Protein AF-A0A2K0UFR7-F1 (afdb_monomer)

Mean predicted aligned error: 6.93 Å

Radius of gyration: 17.46 Å; Cα contacts (8 Å, |Δi|>4): 297; chains: 1; bounding box: 44×34×47 Å

Foldseek 3Di:
DADDPVVVVVCVVVVNDQQDADPQQDTNLLVLLLHDPVSNVVSVVDPPDDQAGATNQRDTNLLSNLLSLDPRSNVVCCVVCVVQLADATNQQQHSLNSNLDDRQPVHDDDDLVSSLSNLQVSVVSPRDQPTWGAFPPRDIDGSQQSCQQAVRPCNVSSQDDPVRLVPDPDPPSVVSNDYDPHHDDPDNPDDPPVGGHDD

Nearest PDB structures (foldseek):
  3b95-assembly2_B  TM=8.328E-01  e=2.964E-07  Homo sapiens
  6by9-assembly1_A  TM=8.112E-01  e=9.072E-06  Homo sapiens
  9go9-assembly1_D  TM=8.024E-01  e=3.604E-05  Latrodectus tredecimguttatus
  1mx2-assembly1_A  TM=7.846E-01  e=1.453E-03  Homo sapiens
  1mx6-assembly2_B  TM=7.334E-01  e=2.978E-03  Homo sapiens

Sequence (199 aa):
MKCKLEVVTRLSEMGAVANESDHLGREPIHFALLQSVEMAELLLREEGVTLDGRDKFGRHALHFAVQSRRLDVVKFVLHERPRFLNEPDIHGWTPLLWALRSPSPICVQMTEDQLKDILELLINQGASKFVKGTGTKNEFWTPVKLASYSGLDVLEIVRPSPEELNRCDDEFKDLWYEECERHGTHRLTAYCDICLAVE

InterPro domains:
  IPR002110 Ankyrin repeat [PF12796] (5-80)
  IPR002110 Ankyrin repeat [SM00248] (24-52)
  IPR002110 Ankyrin repeat [SM00248] (57-87)
  IPR002110 Ankyrin repeat [SM00248] (91-131)
  IPR036770 Ankyrin repeat-containing domain superfamily [G3DSA:1.25.40.20] (1-158)
  IPR036770 Ankyrin repeat-containing domain superfamily [SSF48403] (4-151)

Secondary structure (DSSP, 8-state):
-PPPHHHHHHHHHTT--SS---TTS--HHHHHTTT-HHHHHHHTTSTT--S--B-TT--BHHHHHHHTT-HHHHHHHHHH-GGGGG---TTS--HHHHTTSPPPTTSPPP-HHHHHHHHHHHHHTT--SS--EE-GGG-EE-HHHHHHHTT-TTHHHHSPPHHHHHH---S-GGGGT---S------TT--TTTTTS--

Organism: Trichoderma harzianum (NCBI:txid5544)

pLDDT: mean 84.88, std 16.74, range [35.09, 98.69]

Structure (mmCIF, N/CA/C/O backbone):
data_AF-A0A2K0UFR7-F1
#
_entry.id   AF-A0A2K0UFR7-F1
#
loop_
_atom_site.group_PDB
_atom_site.id
_atom_site.type_symbol
_atom_site.label_atom_id
_atom_site.label_alt_id
_atom_site.label_comp_id
_atom_site.label_asym_id
_atom_site.label_entity_id
_atom_site.label_seq_id
_atom_site.pdbx_PDB_ins_code
_atom_site.Cartn_x
_atom_site.Cartn_y
_atom_site.Cartn_z
_atom_site.occupancy
_atom_site.B_iso_or_equiv
_atom_site.auth_seq_id
_atom_site.auth_comp_id
_atom_site.auth_asym_id
_atom_site.auth_atom_id
_atom_site.pdbx_PDB_model_num
ATOM 1 N N . MET A 1 1 ? -11.927 14.543 3.006 1.00 50.12 1 MET A N 1
ATOM 2 C CA . MET A 1 1 ? -12.768 14.552 4.230 1.00 50.12 1 ME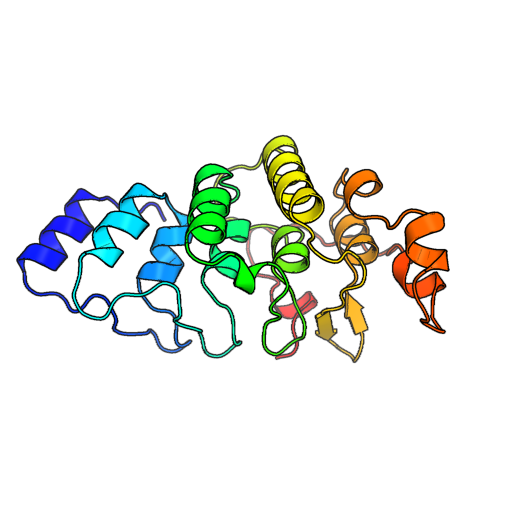T A CA 1
ATOM 3 C C . MET A 1 1 ? -11.858 14.156 5.388 1.00 50.12 1 MET A C 1
ATOM 5 O O . MET A 1 1 ? -11.174 13.156 5.238 1.00 50.12 1 MET A O 1
ATOM 9 N N . LYS A 1 2 ? -11.742 14.955 6.460 1.00 65.94 2 LYS A N 1
ATOM 10 C CA . LYS A 1 2 ? -10.929 14.594 7.639 1.00 65.94 2 LYS A CA 1
ATOM 11 C C . LYS A 1 2 ? -11.849 13.990 8.697 1.00 65.94 2 LYS A C 1
ATOM 13 O O . LYS A 1 2 ? -12.779 14.673 9.123 1.00 65.94 2 LYS A O 1
ATOM 18 N N . CYS A 1 3 ? -11.622 12.737 9.080 1.00 73.75 3 CYS A N 1
ATOM 19 C CA . CYS A 1 3 ? -12.375 12.109 10.167 1.00 73.75 3 CYS A CA 1
ATOM 20 C C . CYS A 1 3 ? -11.788 12.539 11.520 1.00 73.75 3 CYS A C 1
ATOM 22 O O . CYS A 1 3 ? -10.569 12.619 11.667 1.00 73.75 3 CYS A O 1
ATOM 24 N N . LYS A 1 4 ? -12.642 12.862 12.498 1.00 87.56 4 LYS A N 1
ATOM 25 C CA . LYS A 1 4 ? -12.214 13.278 13.841 1.00 87.56 4 LYS A CA 1
ATOM 26 C C . LYS A 1 4 ? -12.238 12.079 14.781 1.00 87.56 4 LYS A C 1
ATOM 28 O O . LYS A 1 4 ? -13.279 11.437 14.892 1.00 87.56 4 LYS A O 1
ATOM 33 N N . LEU A 1 5 ? -11.136 11.847 15.499 1.00 90.88 5 LEU A N 1
ATOM 34 C CA . LEU A 1 5 ? -11.028 10.780 16.504 1.00 90.88 5 LEU A CA 1
ATOM 35 C C . LEU A 1 5 ? -12.191 10.821 17.505 1.00 90.88 5 LEU A C 1
ATOM 37 O O . LEU A 1 5 ? -12.827 9.803 17.727 1.00 90.88 5 LEU A O 1
ATOM 41 N N . GLU A 1 6 ? -12.546 12.011 18.000 1.00 92.38 6 GLU A N 1
ATOM 42 C CA . GLU A 1 6 ? -13.654 12.210 18.950 1.00 92.38 6 GLU A CA 1
ATOM 43 C C . GLU A 1 6 ? -14.993 11.640 18.458 1.00 92.38 6 GLU A C 1
ATOM 45 O O . GLU A 1 6 ? -15.758 11.080 19.239 1.00 92.38 6 GLU A O 1
ATOM 50 N N . VAL A 1 7 ? -15.281 11.764 17.157 1.00 92.31 7 VAL A N 1
ATOM 51 C CA . VAL A 1 7 ? -16.527 11.245 16.575 1.00 92.31 7 VAL A CA 1
ATOM 52 C C . VAL A 1 7 ? -16.497 9.721 16.545 1.00 92.31 7 VAL A C 1
ATOM 54 O O . VAL A 1 7 ? -17.486 9.090 16.902 1.00 92.31 7 VAL A O 1
ATOM 57 N N . VAL A 1 8 ? -15.366 9.129 16.159 1.00 92.50 8 VAL A N 1
ATOM 58 C CA . VAL A 1 8 ? -15.210 7.668 16.104 1.00 92.50 8 VAL A CA 1
ATOM 59 C C . VAL A 1 8 ? -15.274 7.063 17.503 1.00 92.50 8 VAL A C 1
ATOM 61 O O . VAL A 1 8 ? -16.019 6.110 17.710 1.00 92.50 8 VAL A O 1
ATOM 64 N N . THR A 1 9 ? -14.593 7.666 18.481 1.00 93.00 9 THR A N 1
ATOM 6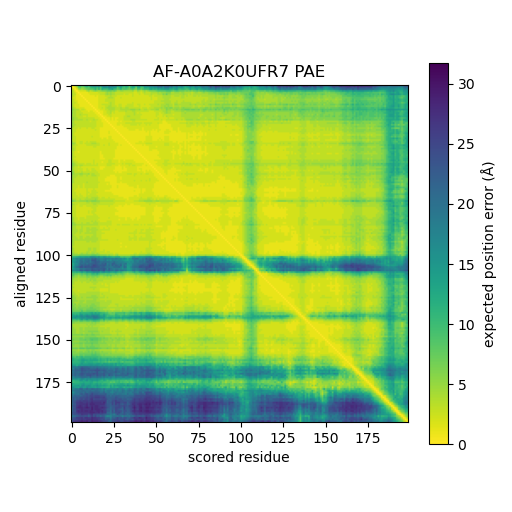5 C CA . THR A 1 9 ? -14.680 7.262 19.891 1.00 93.00 9 THR A CA 1
ATOM 66 C C . THR A 1 9 ? -16.120 7.313 20.386 1.00 93.00 9 THR A C 1
ATOM 68 O O . THR A 1 9 ? -16.602 6.345 20.965 1.00 93.00 9 THR A O 1
ATOM 71 N N . ARG A 1 10 ? -16.850 8.397 20.094 1.00 95.12 10 ARG A N 1
ATOM 72 C CA . ARG A 1 10 ? -18.245 8.518 20.523 1.00 95.12 10 ARG A CA 1
ATOM 73 C C . ARG A 1 10 ? -19.154 7.458 19.901 1.00 95.12 10 ARG A C 1
ATOM 75 O O . ARG A 1 10 ? -20.070 6.986 20.564 1.00 95.12 10 ARG A O 1
ATOM 82 N N . LEU A 1 11 ? -18.930 7.099 18.639 1.00 93.12 11 LEU A N 1
ATOM 83 C CA . LEU A 1 11 ? -19.698 6.0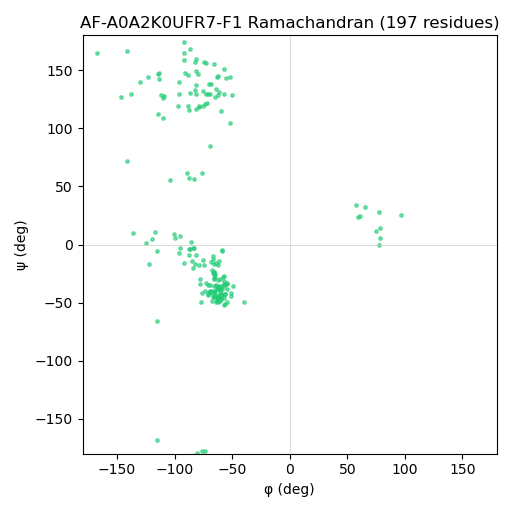48 17.970 1.00 93.12 11 LEU A CA 1
ATOM 84 C C . LEU A 1 11 ? -19.406 4.664 18.568 1.00 93.12 11 LEU A C 1
ATOM 86 O O . LEU A 1 11 ? -20.348 3.911 18.802 1.00 93.12 11 LEU A O 1
ATOM 90 N N . SER A 1 12 ? -18.140 4.366 18.873 1.00 90.50 12 SER A N 1
ATOM 91 C CA . SER A 1 12 ? -17.742 3.136 19.577 1.00 90.50 12 SER A CA 1
ATOM 92 C C . SER A 1 12 ? -18.408 3.037 20.960 1.00 90.50 12 SER A C 1
ATOM 94 O O . SER A 1 12 ? -19.074 2.046 21.252 1.00 90.50 12 SER A O 1
ATOM 96 N N . GLU A 1 13 ? -18.396 4.113 21.759 1.00 93.31 13 GLU A N 1
ATOM 97 C CA . GLU A 1 13 ? -19.101 4.170 23.056 1.00 93.31 13 GLU A CA 1
ATOM 98 C C . GLU A 1 13 ? -20.614 3.914 22.945 1.00 93.31 13 GLU A C 1
ATOM 100 O O . GLU A 1 13 ? -21.248 3.459 23.897 1.00 93.31 13 GLU A O 1
ATOM 105 N N . MET A 1 14 ? -21.211 4.235 21.794 1.00 95.38 14 MET A N 1
ATOM 106 C CA . MET A 1 14 ? -22.630 4.012 21.509 1.00 95.38 14 MET A CA 1
ATOM 107 C C . MET A 1 14 ? -22.927 2.605 20.964 1.00 95.38 14 MET A C 1
ATOM 109 O O . MET A 1 14 ? -24.083 2.316 20.654 1.00 95.38 14 MET A O 1
ATOM 113 N N . GLY A 1 15 ? -21.920 1.733 20.855 1.00 91.19 15 GLY A N 1
ATOM 114 C CA . GLY A 1 15 ? -22.062 0.369 20.349 1.00 91.19 15 GLY A CA 1
ATOM 115 C C . GLY A 1 15 ? -22.172 0.286 18.826 1.00 91.19 15 GLY A C 1
ATOM 116 O O . GLY A 1 15 ? -22.821 -0.623 18.309 1.00 91.19 15 GLY A O 1
ATOM 117 N N . ALA A 1 16 ? -21.598 1.246 18.093 1.00 92.56 16 ALA A N 1
ATOM 118 C CA . ALA A 1 16 ? -21.524 1.153 16.639 1.00 92.56 16 ALA A CA 1
ATOM 119 C C . ALA A 1 16 ? -20.648 -0.037 16.216 1.00 92.56 16 ALA A C 1
ATOM 121 O O . ALA A 1 16 ? -19.540 -0.212 16.714 1.00 92.56 16 ALA A O 1
ATOM 122 N N . VAL A 1 17 ? -21.128 -0.825 15.254 1.00 94.00 17 VAL A N 1
ATOM 123 C CA . VAL A 1 17 ? -20.377 -1.963 14.712 1.00 94.00 17 VAL A CA 1
ATOM 124 C C . VAL A 1 17 ? -19.248 -1.451 13.813 1.00 94.00 17 VAL A C 1
ATOM 126 O O . VAL A 1 17 ? -19.496 -0.751 12.830 1.00 94.00 17 VAL A O 1
ATOM 129 N N . ALA A 1 18 ? -18.003 -1.787 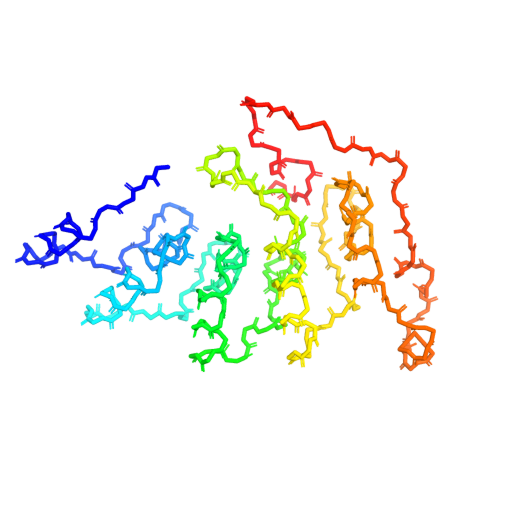14.155 1.00 94.25 18 ALA A N 1
ATOM 130 C CA . ALA A 1 18 ? -16.804 -1.230 13.522 1.00 94.25 18 ALA A CA 1
ATOM 131 C C . ALA A 1 18 ? -16.222 -2.078 12.373 1.00 94.25 18 ALA A C 1
ATOM 133 O O . ALA A 1 18 ? -15.258 -1.652 11.736 1.00 94.25 18 ALA A O 1
ATOM 134 N N . ASN A 1 19 ? -16.798 -3.248 12.085 1.00 94.31 19 ASN A N 1
ATOM 135 C CA . ASN A 1 19 ? -16.358 -4.168 11.029 1.00 94.31 19 ASN A CA 1
ATOM 136 C C . ASN A 1 19 ? -17.404 -4.379 9.914 1.00 94.31 19 ASN A C 1
ATOM 138 O O . ASN A 1 19 ? -17.242 -5.256 9.070 1.00 94.31 19 ASN A O 1
ATOM 142 N N . GLU A 1 20 ? -18.468 -3.574 9.880 1.00 94.56 20 GLU A N 1
ATOM 143 C CA . GLU A 1 20 ? -19.439 -3.602 8.783 1.00 94.56 20 GLU A CA 1
ATOM 144 C C . GLU A 1 20 ? -18.843 -2.985 7.518 1.00 94.56 20 GLU A C 1
ATOM 146 O O . GLU A 1 20 ? -18.312 -1.872 7.530 1.00 94.56 20 GLU A O 1
ATOM 151 N N . SER A 1 21 ? -18.945 -3.704 6.405 1.00 94.44 21 SER A N 1
ATOM 152 C CA . SER A 1 21 ? -18.386 -3.265 5.129 1.00 94.44 21 SER A CA 1
ATOM 153 C C . SER A 1 21 ? -19.395 -2.464 4.305 1.00 94.44 21 SER A C 1
ATOM 155 O O . SER A 1 21 ? -20.601 -2.712 4.337 1.00 94.44 21 SER A O 1
ATOM 157 N N . ASP A 1 22 ? -18.911 -1.492 3.533 1.00 92.88 22 ASP A N 1
ATOM 158 C CA . ASP A 1 22 ? -19.761 -0.785 2.578 1.00 92.88 22 ASP A CA 1
ATOM 159 C C . ASP A 1 22 ? -20.101 -1.639 1.335 1.00 92.88 22 ASP A C 1
ATOM 161 O O . ASP A 1 22 ? -19.686 -2.786 1.183 1.00 92.88 22 ASP A O 1
ATOM 165 N N . HIS A 1 23 ? -20.842 -1.070 0.379 1.00 94.31 23 HIS A N 1
ATOM 166 C CA . HIS A 1 23 ? -21.225 -1.770 -0.855 1.00 94.31 23 HIS A CA 1
ATOM 167 C C . HIS A 1 23 ? -20.042 -2.218 -1.736 1.00 94.31 23 HIS A C 1
ATOM 169 O O . HIS A 1 23 ? -20.250 -3.031 -2.641 1.00 94.31 23 HIS A O 1
ATOM 175 N N . LEU A 1 24 ? -18.823 -1.721 -1.500 1.00 92.12 24 LEU A N 1
ATOM 176 C CA . LEU A 1 24 ? -17.595 -2.165 -2.162 1.00 92.12 24 LEU A CA 1
ATOM 177 C C . LEU A 1 24 ? -16.783 -3.141 -1.300 1.00 92.12 24 LEU A C 1
ATOM 179 O O . LEU A 1 24 ? -15.699 -3.529 -1.717 1.00 92.12 24 LEU A O 1
ATOM 183 N N . GLY A 1 25 ? -17.291 -3.573 -0.144 1.00 94.56 25 GLY A N 1
ATOM 184 C CA . GLY A 1 25 ? -16.582 -4.462 0.778 1.00 94.56 25 GLY A CA 1
ATOM 185 C C . GLY A 1 25 ? -15.528 -3.745 1.624 1.00 94.56 25 GLY A C 1
ATOM 186 O O . GLY A 1 25 ? -14.675 -4.393 2.219 1.00 94.56 25 GLY A O 1
ATOM 187 N N . ARG A 1 26 ? -15.544 -2.408 1.680 1.00 95.19 26 ARG A N 1
ATOM 188 C CA . ARG A 1 26 ? -14.570 -1.649 2.469 1.00 95.19 26 ARG A CA 1
ATOM 189 C C . ARG A 1 26 ? -15.070 -1.500 3.897 1.00 95.19 26 ARG A C 1
ATOM 191 O O . ARG A 1 26 ? -16.073 -0.837 4.143 1.00 95.19 26 ARG A O 1
ATOM 198 N N . GLU A 1 27 ? -14.338 -2.091 4.827 1.00 95.56 27 GLU A N 1
ATOM 199 C CA . GLU A 1 27 ? -14.502 -1.887 6.270 1.00 95.56 27 GLU A CA 1
ATOM 200 C C . GLU A 1 27 ? -13.948 -0.523 6.747 1.00 95.56 27 GLU A C 1
ATOM 202 O O . GLU A 1 27 ? -13.041 0.025 6.107 1.00 95.56 27 GLU A O 1
ATOM 207 N N . PRO A 1 28 ? -14.413 0.008 7.898 1.00 95.44 28 PRO A N 1
ATOM 208 C CA . PRO A 1 28 ? -13.935 1.255 8.502 1.00 95.44 28 PRO A CA 1
ATOM 209 C C . PRO A 1 28 ? -12.411 1.363 8.633 1.00 95.44 28 PRO A C 1
ATOM 211 O O . PRO A 1 28 ? -11.852 2.442 8.414 1.00 95.44 28 PRO A O 1
ATOM 214 N N . ILE A 1 29 ? -11.723 0.249 8.909 1.00 96.81 29 ILE A N 1
ATOM 215 C CA . ILE A 1 29 ? -10.260 0.203 9.024 1.00 96.81 29 ILE A CA 1
ATOM 216 C C . ILE A 1 29 ? -9.548 0.639 7.733 1.00 96.81 29 ILE A C 1
ATOM 218 O O . ILE A 1 29 ? -8.550 1.355 7.799 1.00 96.81 29 ILE A O 1
ATOM 222 N N 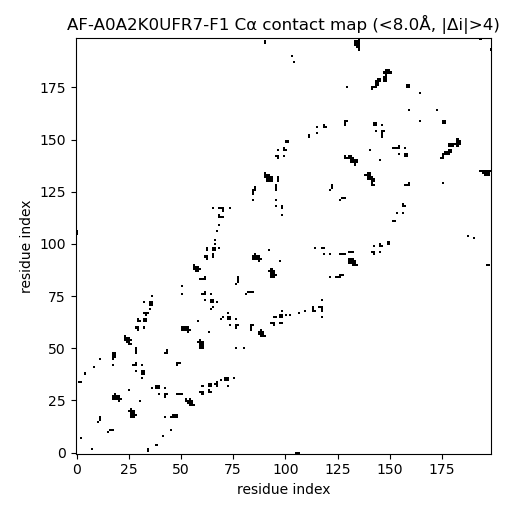. HIS A 1 30 ? -10.094 0.323 6.551 1.00 95.25 30 HIS A N 1
ATOM 223 C CA . HIS A 1 30 ? -9.525 0.760 5.271 1.00 95.25 30 HIS A CA 1
ATOM 224 C C . HIS A 1 30 ? -9.520 2.287 5.144 1.00 95.25 30 HIS A C 1
ATOM 226 O O . HIS A 1 30 ? -8.572 2.872 4.622 1.00 95.25 30 HIS A O 1
ATOM 232 N N . PHE A 1 31 ? -10.561 2.950 5.653 1.00 92.56 31 PHE A N 1
ATOM 233 C CA . PHE A 1 31 ? -10.650 4.408 5.651 1.00 92.56 31 PHE A CA 1
ATOM 234 C C . PHE A 1 31 ? -9.792 5.042 6.748 1.00 92.56 31 PHE A C 1
ATOM 236 O O . PHE A 1 31 ? -9.217 6.107 6.525 1.00 92.56 31 PHE A O 1
ATOM 243 N N . ALA A 1 32 ? -9.659 4.397 7.909 1.00 93.88 32 ALA A N 1
ATOM 244 C CA . ALA A 1 32 ? -8.760 4.850 8.969 1.00 93.88 32 ALA A CA 1
ATOM 245 C C . ALA A 1 32 ? -7.296 4.887 8.505 1.00 93.88 32 ALA A C 1
ATOM 247 O O . ALA A 1 32 ? -6.592 5.864 8.767 1.00 93.88 32 ALA A O 1
ATOM 248 N N . LEU A 1 33 ? -6.878 3.893 7.715 1.00 94.69 33 LEU A N 1
ATOM 249 C CA . LEU A 1 33 ? -5.551 3.832 7.092 1.00 94.69 33 LEU A CA 1
ATOM 250 C C . LEU A 1 33 ? -5.309 4.919 6.032 1.00 94.69 33 LEU A C 1
ATOM 252 O O . LEU A 1 33 ? -4.170 5.145 5.641 1.00 94.69 33 LEU A O 1
ATOM 256 N N . LEU A 1 34 ? -6.341 5.638 5.586 1.00 90.38 34 LEU A N 1
ATOM 257 C CA . LEU A 1 34 ? -6.181 6.844 4.765 1.00 90.38 34 LEU A CA 1
ATOM 258 C C . LEU A 1 34 ? -5.981 8.115 5.608 1.00 90.38 34 LEU A C 1
ATOM 260 O O . LEU A 1 34 ? -5.820 9.197 5.044 1.00 90.38 34 LEU A O 1
ATOM 264 N N . GLN A 1 35 ? -6.057 8.023 6.939 1.00 88.62 35 GLN A N 1
ATOM 265 C CA . GLN A 1 35 ? -6.025 9.171 7.848 1.00 88.62 35 GLN A CA 1
ATOM 266 C C . GLN A 1 35 ? -4.785 9.170 8.744 1.00 88.62 35 GLN A C 1
ATOM 268 O O . GLN A 1 35 ? -3.970 10.092 8.639 1.00 88.62 35 GLN A O 1
ATOM 273 N N . SER A 1 36 ? -4.661 8.188 9.643 1.00 93.50 36 SER A N 1
ATOM 274 C CA . SER A 1 36 ? -3.571 8.123 10.620 1.00 93.50 36 SER A CA 1
ATOM 275 C C . SER A 1 36 ? -3.481 6.761 11.318 1.00 93.50 36 SER A C 1
ATOM 277 O O . SER A 1 36 ? -4.426 5.969 11.282 1.00 93.50 36 SER A O 1
ATOM 279 N N . VAL A 1 37 ? -2.346 6.509 11.975 1.00 97.12 37 VAL A N 1
ATOM 280 C CA . VAL A 1 37 ? -2.129 5.297 12.779 1.00 97.12 37 VAL A CA 1
ATOM 281 C C . VAL A 1 37 ? -3.066 5.274 13.983 1.00 97.12 37 VAL A C 1
ATOM 283 O O . VAL A 1 37 ? -3.689 4.254 14.245 1.00 97.12 37 VAL A O 1
ATOM 286 N N . GLU A 1 38 ? -3.268 6.410 14.651 1.00 96.62 38 GLU A N 1
ATOM 287 C CA . GLU A 1 38 ? -4.102 6.498 15.855 1.00 96.62 38 GLU A CA 1
ATOM 288 C C . GLU A 1 38 ? -5.563 6.125 15.570 1.00 96.62 38 GLU A C 1
ATOM 290 O O . GLU A 1 38 ? -6.224 5.502 16.398 1.00 96.62 38 GLU A O 1
ATOM 295 N N . MET A 1 39 ? -6.076 6.480 14.386 1.00 95.50 39 MET A N 1
ATOM 296 C CA . MET A 1 39 ? -7.422 6.084 13.965 1.00 95.50 39 MET A CA 1
ATOM 297 C C . MET A 1 39 ? -7.509 4.577 13.708 1.00 95.50 39 MET A C 1
ATOM 299 O O . MET A 1 39 ? -8.505 3.948 14.060 1.00 95.50 39 MET A O 1
ATOM 303 N N . ALA A 1 40 ? -6.475 3.995 13.094 1.00 96.75 40 ALA A N 1
ATOM 304 C CA . ALA A 1 40 ? -6.422 2.561 12.842 1.00 96.75 40 ALA A CA 1
ATOM 305 C C . ALA A 1 40 ? -6.325 1.774 14.158 1.00 96.75 40 ALA A C 1
ATOM 307 O O . ALA A 1 40 ? -7.085 0.834 14.366 1.00 96.75 40 ALA A O 1
ATOM 308 N N . GLU A 1 41 ? -5.461 2.203 15.078 1.00 97.25 41 GLU A N 1
ATOM 309 C CA . GLU A 1 41 ? -5.321 1.611 16.411 1.00 97.25 41 GLU A CA 1
ATOM 310 C C . GLU A 1 41 ? -6.594 1.727 17.249 1.00 97.25 41 GLU A C 1
ATOM 312 O O . GLU A 1 41 ? -6.904 0.805 17.999 1.00 97.25 41 GLU A O 1
ATOM 317 N N . LEU A 1 42 ? -7.337 2.836 17.137 1.00 96.00 42 LEU A N 1
ATOM 318 C CA . LEU A 1 42 ? -8.628 2.987 17.809 1.00 96.00 42 LEU A CA 1
ATOM 319 C C . LEU A 1 42 ? -9.609 1.907 17.340 1.00 96.00 42 LEU A C 1
ATOM 321 O O . LEU A 1 42 ? -10.204 1.236 18.174 1.00 96.00 42 LEU A O 1
ATOM 325 N N . LEU A 1 43 ? -9.742 1.713 16.024 1.00 96.25 43 LEU A N 1
ATOM 326 C CA . LEU A 1 43 ? -10.651 0.710 15.468 1.00 96.25 43 LEU A CA 1
ATOM 327 C C . LEU A 1 43 ? -10.192 -0.725 15.740 1.00 96.25 43 LEU A C 1
ATOM 329 O O . LEU A 1 43 ? -11.028 -1.584 15.971 1.00 96.25 43 LEU A O 1
ATOM 333 N N . LEU A 1 44 ? -8.885 -1.000 15.760 1.00 97.19 44 LEU A N 1
ATOM 334 C CA . LEU A 1 44 ? -8.350 -2.342 16.043 1.00 97.19 44 LEU A CA 1
ATOM 335 C C . LEU A 1 44 ? -8.604 -2.825 17.481 1.00 97.19 44 LEU A C 1
ATOM 337 O O . LEU A 1 44 ? -8.358 -3.991 17.781 1.00 97.19 44 LEU A O 1
ATOM 341 N N . ARG A 1 45 ? -9.077 -1.949 18.376 1.00 95.69 45 ARG A N 1
ATOM 342 C CA . ARG A 1 45 ? -9.536 -2.328 19.723 1.00 95.69 45 ARG A CA 1
ATOM 343 C C . ARG A 1 45 ? -10.969 -2.854 19.729 1.00 95.69 45 ARG A C 1
ATOM 345 O O . ARG A 1 45 ? -11.371 -3.460 20.718 1.00 95.69 45 ARG A O 1
ATOM 352 N N . GLU A 1 46 ? -11.723 -2.607 18.662 1.00 95.88 46 GLU A N 1
ATOM 353 C CA . GLU A 1 46 ? -13.106 -3.044 18.526 1.00 95.88 46 GLU A CA 1
ATOM 354 C C . GLU A 1 46 ? -13.178 -4.518 18.119 1.00 95.88 46 GLU A C 1
ATOM 356 O O . GLU A 1 46 ? -12.334 -5.038 17.382 1.00 95.88 46 GLU A O 1
ATOM 361 N N . GLU A 1 47 ? -14.214 -5.206 18.596 1.00 94.31 47 GLU A N 1
ATOM 362 C CA . GLU A 1 47 ? -14.401 -6.626 18.321 1.00 94.31 47 GLU A CA 1
ATOM 363 C C . GLU A 1 47 ? -14.557 -6.888 16.814 1.00 94.31 47 GLU A C 1
ATOM 365 O O . GLU A 1 47 ? -15.340 -6.243 16.116 1.00 94.31 47 GLU A O 1
ATOM 370 N N . GLY A 1 48 ? -13.796 -7.859 16.305 1.00 94.75 48 GLY A N 1
ATOM 371 C CA . GLY A 1 48 ? -13.882 -8.303 14.914 1.00 94.75 48 GLY A CA 1
ATOM 372 C C . GLY A 1 48 ? -13.207 -7.391 13.886 1.00 94.75 48 GLY A C 1
ATOM 373 O O . GLY A 1 48 ? -13.220 -7.740 12.707 1.00 94.75 48 GLY A O 1
ATOM 374 N N . VAL A 1 49 ? -12.596 -6.271 14.288 1.00 97.56 49 VAL A N 1
ATOM 375 C CA . VAL A 1 49 ? -11.808 -5.426 13.379 1.00 97.56 49 VAL A CA 1
ATOM 376 C C . VAL A 1 49 ? -10.406 -6.006 13.207 1.00 97.56 49 VAL A C 1
ATOM 378 O O . VAL A 1 49 ? -9.705 -6.293 14.176 1.00 97.56 49 VAL A O 1
ATOM 381 N N . THR A 1 50 ? -9.962 -6.160 11.958 1.00 97.88 50 THR A N 1
ATOM 382 C CA . THR A 1 50 ? -8.618 -6.662 11.633 1.00 97.88 50 THR A CA 1
ATOM 383 C C . THR A 1 50 ? -8.030 -5.910 10.440 1.00 97.88 50 THR A C 1
ATOM 385 O O . THR A 1 50 ? -8.741 -5.233 9.709 1.00 97.88 50 THR A O 1
ATOM 388 N N . LEU A 1 51 ? -6.726 -6.058 10.193 1.00 98.19 51 LEU A N 1
ATOM 389 C CA . LEU A 1 51 ? -6.101 -5.587 8.947 1.00 98.19 51 LEU A CA 1
ATOM 390 C C . LEU A 1 51 ? -6.254 -6.582 7.782 1.00 98.19 51 LEU A C 1
ATOM 392 O O . LEU A 1 51 ? -5.791 -6.299 6.679 1.00 98.19 51 LEU A O 1
ATOM 396 N N . ASP A 1 52 ? -6.851 -7.751 8.030 1.00 97.38 52 ASP A N 1
ATOM 397 C CA . ASP A 1 52 ? -6.915 -8.871 7.084 1.00 97.38 52 ASP A CA 1
ATOM 398 C C . ASP A 1 52 ? -8.116 -8.799 6.133 1.00 97.38 52 ASP A C 1
ATOM 400 O O . ASP A 1 52 ? -8.169 -9.546 5.152 1.00 97.38 52 ASP A O 1
ATOM 404 N N . GLY A 1 53 ? -9.041 -7.871 6.394 1.00 95.12 53 GLY A N 1
ATOM 405 C CA . GLY A 1 53 ? -10.154 -7.553 5.513 1.00 95.12 53 GLY A CA 1
ATOM 406 C C . GLY A 1 53 ? -9.685 -7.183 4.105 1.00 95.12 53 GLY A C 1
ATOM 407 O O . GLY A 1 53 ? -8.645 -6.547 3.900 1.00 95.12 53 GLY A O 1
ATOM 408 N N . ARG A 1 54 ? -10.468 -7.609 3.115 1.00 96.62 54 ARG A N 1
ATOM 409 C CA . ARG A 1 54 ? -10.281 -7.265 1.707 1.00 96.62 54 ARG A CA 1
ATOM 410 C C . ARG A 1 54 ? -11.592 -6.771 1.145 1.00 96.62 54 ARG A C 1
ATOM 412 O O . ARG A 1 54 ? -12.644 -7.347 1.411 1.00 96.62 54 ARG A O 1
ATOM 419 N N . ASP A 1 55 ? -11.508 -5.741 0.323 1.00 95.75 55 ASP A N 1
ATOM 420 C CA . ASP A 1 55 ? -12.676 -5.258 -0.390 1.00 95.75 55 ASP A CA 1
ATOM 421 C C . ASP A 1 55 ? -12.985 -6.098 -1.643 1.00 95.75 55 ASP A C 1
ATOM 423 O O . ASP A 1 55 ? -12.291 -7.067 -1.958 1.00 95.75 55 ASP A O 1
ATOM 427 N N . LYS A 1 56 ? -14.034 -5.736 -2.389 1.00 95.56 56 LYS A N 1
ATOM 428 C CA . LYS A 1 56 ? -14.474 -6.481 -3.583 1.00 95.56 56 LYS A CA 1
ATOM 429 C C . LYS A 1 56 ? -13.445 -6.526 -4.713 1.00 95.56 56 LYS A C 1
ATOM 431 O O . LYS A 1 56 ? -13.556 -7.385 -5.581 1.00 95.56 56 LYS A O 1
ATOM 436 N N . PHE A 1 57 ? -12.454 -5.638 -4.696 1.00 93.75 57 PHE A N 1
ATOM 437 C CA . PHE A 1 57 ? -11.349 -5.629 -5.650 1.00 93.75 57 PHE A CA 1
ATOM 438 C C . PHE A 1 57 ? -10.127 -6.374 -5.104 1.00 93.75 57 PHE A C 1
ATOM 440 O O . PHE A 1 57 ? -9.066 -6.356 -5.714 1.00 93.75 57 PHE A O 1
ATOM 447 N N . GLY A 1 58 ? -10.243 -7.038 -3.952 1.00 96.31 58 GLY A N 1
ATOM 448 C CA . GLY A 1 58 ? -9.143 -7.746 -3.308 1.00 96.31 58 GLY A CA 1
ATOM 449 C C . GLY A 1 58 ? -8.131 -6.820 -2.637 1.00 96.31 58 GLY A C 1
ATOM 450 O O . GLY A 1 58 ? -7.064 -7.291 -2.240 1.00 96.31 58 GLY A O 1
ATOM 451 N N . ARG A 1 59 ? -8.435 -5.527 -2.478 1.00 96.94 59 ARG A N 1
ATOM 452 C CA . ARG A 1 59 ? -7.521 -4.566 -1.854 1.00 96.94 59 ARG A CA 1
ATOM 453 C C . ARG A 1 59 ? -7.516 -4.778 -0.343 1.00 96.94 59 ARG A C 1
ATOM 455 O O . ARG A 1 59 ? -8.549 -4.644 0.303 1.00 96.94 59 ARG A O 1
ATOM 462 N N . HIS A 1 60 ? -6.349 -5.102 0.204 1.00 97.56 60 HIS A N 1
ATOM 463 C CA . HIS A 1 60 ? -6.075 -5.182 1.647 1.00 97.56 60 HIS A CA 1
ATOM 464 C C . HIS A 1 60 ? -5.545 -3.863 2.235 1.00 97.56 60 HIS A C 1
ATOM 466 O O . HIS A 1 60 ? -5.185 -2.942 1.500 1.00 97.56 60 HIS A O 1
ATOM 472 N N . ALA A 1 61 ? -5.375 -3.813 3.560 1.00 98.06 61 ALA A N 1
ATOM 473 C CA . ALA A 1 61 ? -4.877 -2.667 4.330 1.00 98.06 61 ALA A CA 1
ATOM 474 C C . ALA A 1 61 ? -3.714 -1.889 3.680 1.00 98.06 61 ALA A C 1
ATOM 476 O O . ALA A 1 61 ? -3.787 -0.667 3.550 1.00 98.06 61 ALA A O 1
ATOM 477 N N . LEU A 1 62 ? -2.653 -2.572 3.223 1.00 98.31 62 LEU A N 1
ATOM 478 C CA . LEU A 1 62 ? -1.480 -1.887 2.658 1.00 98.31 62 LEU A CA 1
ATOM 479 C C . LEU A 1 62 ? -1.777 -1.135 1.343 1.00 98.31 62 LEU A C 1
ATOM 481 O O . LEU A 1 62 ? -1.186 -0.082 1.121 1.00 98.31 62 LEU A O 1
ATOM 485 N N . HIS A 1 63 ? -2.737 -1.589 0.525 1.00 96.31 63 HIS A N 1
ATOM 486 C CA . HIS A 1 63 ? -3.180 -0.856 -0.671 1.00 96.31 63 HIS A CA 1
ATOM 487 C C . HIS A 1 63 ? -3.786 0.509 -0.319 1.00 96.31 63 HIS A C 1
ATOM 489 O O . HIS A 1 63 ? -3.555 1.499 -1.012 1.00 96.31 63 HIS A O 1
ATOM 495 N N . PHE A 1 64 ? -4.532 0.580 0.785 1.00 94.31 64 PHE A N 1
ATOM 496 C CA . PHE A 1 64 ? -5.082 1.835 1.293 1.00 94.31 64 PHE A CA 1
ATOM 497 C C . PHE A 1 64 ? -4.004 2.675 1.989 1.00 94.31 64 PHE A C 1
ATOM 499 O O . PHE A 1 64 ? -3.920 3.879 1.757 1.00 94.31 64 PHE A O 1
ATOM 506 N N . ALA A 1 65 ? -3.127 2.054 2.781 1.00 95.38 65 ALA A N 1
ATOM 507 C CA . ALA A 1 65 ? -2.071 2.762 3.501 1.00 95.38 65 ALA A CA 1
ATOM 508 C C . ALA A 1 65 ? -1.115 3.516 2.564 1.00 95.38 65 ALA A C 1
ATOM 510 O O . ALA A 1 65 ? -0.806 4.675 2.827 1.00 95.38 65 ALA A O 1
ATOM 511 N N . VAL A 1 66 ? -0.685 2.931 1.441 1.00 94.62 66 VAL A N 1
ATOM 512 C CA . VAL A 1 66 ? 0.208 3.633 0.494 1.00 94.62 66 VAL A CA 1
ATOM 513 C C . VAL A 1 66 ? -0.465 4.838 -0.174 1.00 94.62 66 VAL A C 1
ATOM 515 O O . VAL A 1 66 ? 0.195 5.837 -0.461 1.00 94.62 66 VAL A O 1
ATOM 518 N N . GLN A 1 67 ? -1.791 4.794 -0.339 1.00 89.44 67 GLN A N 1
ATOM 519 C CA . GLN A 1 67 ? -2.594 5.899 -0.874 1.00 89.44 67 GLN A CA 1
ATOM 520 C C . GLN A 1 67 ? -2.795 7.043 0.125 1.00 89.44 67 GLN A C 1
ATOM 522 O O . GLN A 1 67 ? -3.124 8.161 -0.276 1.00 89.44 67 GLN A O 1
ATOM 527 N N . SER A 1 68 ? -2.564 6.800 1.418 1.00 86.75 68 SER A N 1
ATOM 528 C CA . SER A 1 68 ? -2.569 7.857 2.435 1.00 86.75 68 SER A CA 1
ATOM 529 C C . SER A 1 68 ? -1.408 8.841 2.271 1.00 86.75 68 SER A C 1
ATOM 531 O O . SER A 1 68 ? -1.500 9.967 2.756 1.00 86.75 68 SER A O 1
ATOM 533 N N . ARG A 1 69 ? -0.324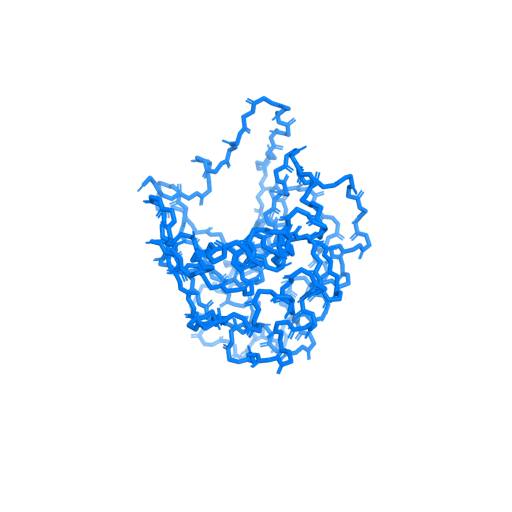 8.422 1.593 1.00 85.94 69 ARG A N 1
ATOM 534 C CA . ARG A 1 69 ? 0.955 9.154 1.490 1.00 85.94 69 ARG A CA 1
ATOM 535 C C . ARG A 1 69 ? 1.620 9.431 2.839 1.00 85.94 69 ARG A C 1
ATOM 537 O O . ARG A 1 69 ? 2.432 10.341 2.974 1.00 85.94 69 ARG A O 1
ATOM 544 N N . ARG A 1 70 ? 1.285 8.622 3.841 1.00 91.12 70 ARG A N 1
ATOM 545 C CA . ARG A 1 70 ? 1.785 8.736 5.205 1.00 91.12 70 ARG A CA 1
ATOM 546 C C . ARG A 1 70 ? 2.721 7.588 5.535 1.00 91.12 70 ARG A C 1
ATOM 548 O O . ARG A 1 70 ? 2.291 6.445 5.693 1.00 91.12 70 ARG A O 1
ATOM 555 N N . LEU A 1 71 ? 4.009 7.903 5.648 1.00 95.25 71 LEU A N 1
ATOM 556 C CA . LEU A 1 71 ? 5.051 6.912 5.904 1.00 95.25 71 LEU A CA 1
ATOM 557 C C . LEU A 1 71 ? 4.828 6.155 7.223 1.00 95.25 71 LEU A C 1
ATOM 559 O O . LEU A 1 71 ? 5.086 4.957 7.291 1.00 95.25 71 LEU A O 1
ATOM 563 N N . ASP A 1 72 ? 4.320 6.832 8.255 1.00 97.19 72 ASP A N 1
ATOM 564 C CA . ASP A 1 72 ? 3.932 6.244 9.543 1.00 97.19 72 ASP A CA 1
ATOM 565 C C . ASP A 1 72 ? 2.856 5.164 9.381 1.00 97.19 72 ASP A C 1
ATOM 567 O O . ASP A 1 72 ? 3.000 4.072 9.929 1.00 97.19 72 ASP A O 1
ATOM 571 N N . VAL A 1 73 ? 1.830 5.415 8.564 1.00 97.25 73 VAL A N 1
ATOM 572 C CA . VAL A 1 73 ? 0.751 4.445 8.325 1.00 97.25 73 VAL A CA 1
ATOM 573 C C . VAL A 1 73 ? 1.242 3.246 7.515 1.00 97.25 73 VAL A C 1
ATOM 575 O O . VAL A 1 73 ? 0.908 2.105 7.834 1.00 97.25 73 VAL A O 1
ATOM 578 N N . VAL A 1 74 ? 2.075 3.476 6.496 1.00 98.06 74 VAL A N 1
ATOM 579 C CA . VAL A 1 74 ? 2.674 2.387 5.704 1.00 98.06 74 VAL A CA 1
ATOM 580 C C . VAL A 1 74 ? 3.566 1.505 6.584 1.00 98.06 74 VAL A C 1
ATOM 582 O O . VAL A 1 74 ? 3.447 0.281 6.540 1.00 98.06 74 VAL A O 1
ATOM 585 N N . LYS A 1 75 ? 4.412 2.113 7.429 1.00 98.56 75 LYS A N 1
ATOM 586 C CA . LYS A 1 75 ? 5.254 1.389 8.396 1.00 98.56 75 LYS A CA 1
ATOM 587 C C . LYS A 1 75 ? 4.420 0.585 9.386 1.00 98.56 75 LYS A C 1
ATOM 589 O O . LYS A 1 75 ? 4.745 -0.573 9.625 1.00 98.56 75 LYS A O 1
ATOM 594 N N . PHE A 1 76 ? 3.350 1.172 9.918 1.00 98.69 76 PHE A N 1
ATOM 595 C CA . PHE A 1 76 ? 2.429 0.489 10.822 1.00 98.69 76 PHE A CA 1
ATOM 596 C C . PHE A 1 76 ? 1.842 -0.776 10.181 1.00 98.69 76 PHE A C 1
ATOM 598 O O . PHE A 1 76 ? 1.966 -1.864 10.737 1.00 98.69 76 PHE A O 1
ATOM 605 N N . VAL A 1 77 ? 1.282 -0.674 8.971 1.00 98.56 77 VAL A N 1
ATOM 606 C CA . VAL A 1 77 ? 0.689 -1.845 8.304 1.00 98.56 77 VAL A CA 1
ATOM 607 C C . VAL A 1 77 ? 1.737 -2.901 7.954 1.00 98.56 77 VAL A C 1
ATOM 609 O O . VAL A 1 77 ? 1.468 -4.086 8.123 1.00 98.56 77 VAL A O 1
ATOM 612 N N . LEU A 1 78 ? 2.929 -2.506 7.494 1.00 98.56 78 LEU A N 1
ATOM 613 C CA . LEU A 1 78 ? 4.007 -3.456 7.197 1.00 98.56 78 LEU A CA 1
ATOM 614 C C . LEU A 1 78 ? 4.534 -4.159 8.448 1.00 98.56 78 LEU A C 1
ATOM 616 O O . LEU A 1 78 ? 4.864 -5.337 8.371 1.00 98.56 78 LEU A O 1
ATOM 620 N N . HIS A 1 79 ? 4.589 -3.464 9.585 1.00 98.38 79 HIS A N 1
ATOM 621 C CA . HIS A 1 79 ? 4.945 -4.066 10.866 1.00 98.38 79 HIS A CA 1
ATOM 622 C C . HIS A 1 79 ? 3.922 -5.132 11.275 1.00 98.38 79 HIS A C 1
ATOM 624 O O . HIS A 1 79 ? 4.291 -6.263 11.586 1.00 98.38 79 HIS A O 1
ATOM 630 N N . GLU A 1 80 ? 2.633 -4.797 11.208 1.00 98.38 80 GLU A N 1
ATOM 631 C CA . GLU A 1 80 ? 1.558 -5.707 11.607 1.00 98.38 80 GLU A CA 1
ATOM 632 C C . GLU A 1 80 ? 1.337 -6.855 10.612 1.00 98.38 80 GLU A C 1
ATOM 634 O O . GLU A 1 80 ? 0.927 -7.952 11.002 1.00 98.38 80 GLU A O 1
ATOM 639 N N . ARG A 1 81 ? 1.552 -6.616 9.313 1.00 98.38 81 ARG A N 1
ATOM 640 C CA . ARG A 1 81 ? 1.280 -7.563 8.220 1.00 98.38 81 ARG A CA 1
ATOM 641 C C . ARG A 1 81 ? 2.361 -7.510 7.125 1.00 98.38 81 ARG A C 1
ATOM 643 O O . ARG A 1 81 ? 2.066 -7.116 5.995 1.00 98.38 81 ARG A O 1
ATOM 650 N N . PRO A 1 82 ? 3.584 -8.015 7.386 1.00 97.88 82 PRO A N 1
ATOM 651 C CA . PRO A 1 82 ? 4.673 -8.003 6.399 1.00 97.88 82 PRO A CA 1
ATOM 652 C C . PRO A 1 82 ? 4.325 -8.717 5.084 1.00 97.88 82 PRO A C 1
ATOM 654 O O . PRO A 1 82 ? 4.772 -8.316 4.011 1.00 97.88 82 PRO A O 1
ATOM 657 N N . ARG A 1 83 ? 3.476 -9.756 5.154 1.00 97.56 83 ARG A N 1
ATOM 658 C CA . ARG A 1 83 ? 3.021 -10.543 3.992 1.00 97.56 83 ARG A CA 1
ATOM 659 C C . ARG A 1 83 ? 2.333 -9.708 2.905 1.00 97.56 83 ARG A C 1
ATOM 661 O O . ARG A 1 83 ? 2.432 -10.051 1.735 1.00 97.56 83 ARG A O 1
ATOM 668 N N . PHE A 1 84 ? 1.714 -8.583 3.268 1.00 98.38 84 PHE A N 1
ATOM 669 C CA . PHE A 1 84 ? 0.977 -7.730 2.331 1.00 98.38 84 PHE A CA 1
ATOM 670 C C . PHE A 1 84 ? 1.862 -7.008 1.315 1.00 98.38 84 PHE A C 1
ATOM 672 O O . PHE A 1 84 ? 1.341 -6.494 0.333 1.00 98.38 84 PHE A O 1
ATOM 679 N N . LEU A 1 85 ? 3.182 -6.956 1.527 1.00 98.44 85 LEU A N 1
ATOM 680 C CA . LEU A 1 85 ? 4.115 -6.164 0.720 1.00 98.44 85 LEU A CA 1
ATOM 681 C C . LEU A 1 85 ? 3.979 -6.390 -0.795 1.00 98.44 85 LEU A C 1
ATOM 683 O O . LEU A 1 85 ? 4.030 -5.433 -1.566 1.00 98.44 85 LEU A O 1
ATOM 687 N N . ASN A 1 86 ? 3.804 -7.648 -1.204 1.00 98.19 86 ASN A N 1
ATOM 688 C CA . ASN A 1 86 ? 3.762 -8.065 -2.607 1.00 98.19 86 ASN A CA 1
ATOM 689 C C . ASN A 1 86 ? 2.430 -8.717 -3.006 1.00 98.19 86 ASN A C 1
ATOM 691 O O . ASN A 1 86 ? 2.312 -9.215 -4.123 1.00 98.19 86 ASN A O 1
ATOM 695 N N . GLU A 1 87 ? 1.439 -8.748 -2.114 1.00 97.94 87 GLU A N 1
ATOM 696 C CA . GLU A 1 87 ? 0.139 -9.343 -2.421 1.00 97.94 87 GLU A CA 1
ATOM 697 C C . GLU A 1 87 ? -0.622 -8.435 -3.402 1.00 97.94 87 GLU A C 1
ATOM 699 O O . GLU A 1 87 ? -0.840 -7.262 -3.101 1.00 97.94 87 GLU A O 1
ATOM 704 N N . PRO A 1 88 ? -1.020 -8.934 -4.584 1.00 97.12 88 PRO A N 1
ATOM 705 C CA . PRO A 1 88 ? -1.785 -8.134 -5.523 1.00 97.12 88 PRO A CA 1
ATOM 706 C C . PRO A 1 88 ? -3.274 -8.100 -5.159 1.00 97.12 88 PRO A C 1
ATOM 708 O O . PRO A 1 88 ? -3.805 -8.974 -4.460 1.00 97.12 88 PRO A O 1
ATOM 711 N N . ASP A 1 89 ? -3.956 -7.091 -5.688 1.00 95.94 89 ASP A N 1
ATOM 712 C CA . ASP A 1 89 ? -5.409 -7.065 -5.823 1.00 95.94 89 ASP A CA 1
ATOM 713 C C . ASP A 1 89 ? -5.888 -7.954 -7.000 1.00 95.94 89 ASP A C 1
ATOM 715 O O . ASP A 1 89 ? -5.084 -8.618 -7.664 1.00 95.94 89 ASP A O 1
ATOM 719 N N . ILE A 1 90 ? -7.200 -8.003 -7.278 1.00 94.31 90 ILE A N 1
ATOM 720 C CA . ILE A 1 90 ? -7.748 -8.885 -8.334 1.00 94.31 90 ILE A CA 1
ATOM 721 C C . ILE A 1 90 ? -7.271 -8.528 -9.750 1.00 94.31 90 ILE A C 1
ATOM 723 O O . ILE A 1 90 ? -7.407 -9.337 -10.666 1.00 94.31 90 ILE A O 1
ATOM 727 N N . HIS A 1 91 ? -6.718 -7.332 -9.939 1.00 91.50 91 HIS A N 1
ATOM 728 C CA . HIS A 1 91 ? -6.208 -6.837 -11.211 1.00 91.50 91 HIS A CA 1
ATOM 729 C C . HIS A 1 91 ? -4.680 -6.960 -11.300 1.00 91.50 91 HIS A C 1
ATOM 731 O O . HIS A 1 91 ? -4.073 -6.420 -12.223 1.00 91.50 91 HIS A O 1
ATOM 737 N N . GLY A 1 92 ? -4.025 -7.633 -10.349 1.00 94.19 92 GLY A N 1
ATOM 738 C CA . GLY A 1 92 ? -2.566 -7.757 -10.327 1.00 94.19 92 GLY A CA 1
ATOM 739 C C . GLY A 1 92 ? -1.847 -6.512 -9.800 1.00 94.19 92 GLY A C 1
ATOM 740 O O . GLY A 1 92 ? -0.617 -6.456 -9.837 1.00 94.19 92 GLY A O 1
ATOM 741 N N . TRP A 1 93 ? -2.573 -5.502 -9.309 1.00 94.62 93 TRP A N 1
ATOM 742 C CA . TRP A 1 93 ? -1.943 -4.303 -8.773 1.00 94.62 93 TRP A CA 1
ATOM 743 C C . TRP A 1 93 ? -1.442 -4.579 -7.363 1.00 94.62 93 TRP A C 1
ATOM 745 O O . TRP A 1 93 ? -2.223 -4.885 -6.470 1.00 94.62 93 TRP A O 1
ATOM 755 N N . THR A 1 94 ? -0.135 -4.448 -7.163 1.00 97.62 94 THR A N 1
ATOM 756 C CA . THR A 1 94 ? 0.501 -4.543 -5.846 1.00 97.62 94 THR A CA 1
ATOM 757 C C . THR A 1 94 ? 0.500 -3.185 -5.139 1.00 97.62 94 THR A C 1
ATOM 759 O O . THR A 1 94 ? 0.287 -2.146 -5.779 1.00 97.62 94 THR A O 1
ATOM 762 N N . PRO A 1 95 ? 0.821 -3.133 -3.835 1.00 97.50 95 PRO A N 1
ATOM 763 C CA . PRO A 1 95 ? 0.987 -1.873 -3.119 1.00 97.50 95 PRO A CA 1
ATOM 764 C C . PRO A 1 95 ? 1.996 -0.914 -3.760 1.00 97.50 95 PRO A C 1
ATOM 766 O O . PRO A 1 95 ? 1.774 0.293 -3.731 1.00 97.50 95 PRO A O 1
ATOM 769 N N . LEU A 1 96 ? 3.059 -1.422 -4.396 1.00 97.25 96 LEU A N 1
ATOM 770 C CA . LEU A 1 96 ? 4.009 -0.585 -5.139 1.00 97.25 96 LEU A CA 1
ATOM 771 C C . LEU A 1 96 ? 3.332 0.140 -6.315 1.00 97.25 96 LEU A C 1
ATOM 773 O O . LEU A 1 96 ? 3.538 1.337 -6.503 1.00 97.25 96 LEU A O 1
ATOM 777 N N . LEU A 1 97 ? 2.478 -0.554 -7.076 1.00 94.31 97 LEU A N 1
ATOM 778 C CA . LEU A 1 97 ? 1.718 0.052 -8.175 1.00 94.31 97 LEU A CA 1
ATOM 779 C C . LEU A 1 97 ? 0.650 1.024 -7.658 1.00 94.31 97 LEU A C 1
ATOM 781 O O . LEU A 1 97 ? 0.482 2.111 -8.209 1.00 94.31 97 LEU A O 1
ATOM 785 N N . TRP A 1 98 ? -0.037 0.681 -6.566 1.00 93.25 98 TRP A N 1
ATOM 786 C CA . TRP A 1 98 ? -0.990 1.583 -5.911 1.00 93.25 98 TRP A CA 1
ATOM 787 C C . TRP A 1 98 ? -0.319 2.858 -5.384 1.00 93.25 98 TRP A C 1
ATOM 789 O O . TRP A 1 98 ? -0.892 3.937 -5.517 1.00 93.25 98 TRP A O 1
ATOM 799 N N . ALA A 1 99 ? 0.916 2.768 -4.881 1.00 92.38 99 ALA A N 1
ATOM 800 C CA . ALA A 1 99 ? 1.719 3.922 -4.486 1.00 92.38 99 ALA A CA 1
ATOM 801 C C . ALA A 1 99 ? 2.108 4.821 -5.671 1.00 92.38 99 ALA A C 1
ATOM 803 O O . ALA A 1 99 ? 2.477 5.967 -5.461 1.00 92.38 99 ALA A O 1
ATOM 804 N N . LEU A 1 100 ? 2.028 4.377 -6.919 1.00 90.00 100 LEU A N 1
ATOM 805 C CA . LEU A 1 100 ? 2.333 5.220 -8.083 1.00 90.00 100 LEU A CA 1
ATOM 806 C C . LEU A 1 100 ? 1.084 5.848 -8.709 1.00 90.00 100 LEU A C 1
ATOM 808 O O . LEU A 1 100 ? 1.198 6.722 -9.565 1.00 90.00 100 LEU A O 1
ATOM 812 N N . ARG A 1 101 ? -0.118 5.460 -8.263 1.00 83.38 101 ARG A N 1
ATOM 813 C CA . ARG A 1 101 ? -1.358 6.104 -8.709 1.00 83.38 101 ARG A CA 1
ATOM 814 C C . ARG A 1 101 ? -1.457 7.512 -8.133 1.00 83.38 101 ARG A C 1
ATOM 816 O O . ARG A 1 101 ? -1.186 7.736 -6.950 1.00 83.38 101 ARG A O 1
ATOM 823 N N . SER A 1 102 ? -1.899 8.463 -8.953 1.00 69.19 102 SER A N 1
ATOM 824 C CA . SER A 1 102 ? -2.183 9.814 -8.471 1.00 69.19 102 SER A CA 1
ATOM 825 C C . SER A 1 102 ? -3.216 9.751 -7.339 1.00 69.19 102 SER A C 1
ATOM 827 O O . SER A 1 102 ? -4.257 9.102 -7.500 1.00 69.19 102 SER A O 1
ATOM 829 N N . PRO A 1 103 ? -2.955 10.396 -6.189 1.00 59.62 103 PRO A N 1
ATOM 830 C CA . PRO A 1 103 ? -3.944 10.468 -5.130 1.00 59.62 103 PRO A CA 1
ATOM 831 C C . PRO A 1 103 ? -5.174 11.233 -5.635 1.00 59.62 103 PRO A C 1
ATOM 833 O O . PRO A 1 103 ? -5.067 12.192 -6.398 1.00 59.62 103 PRO A O 1
ATOM 836 N N . SER A 1 104 ? -6.364 10.810 -5.203 1.00 54.75 104 SER A N 1
ATOM 837 C CA . SER A 1 104 ? -7.599 11.561 -5.446 1.00 54.75 104 SER A CA 1
ATOM 838 C C . SER A 1 104 ? -7.422 13.017 -4.982 1.00 54.75 104 SER A C 1
ATOM 840 O O . SER A 1 104 ? -6.824 13.221 -3.924 1.00 54.75 104 SER A O 1
ATOM 842 N N . PRO A 1 105 ? -7.997 14.029 -5.665 1.00 51.03 105 PRO A N 1
ATOM 843 C CA . PRO A 1 105 ? -7.969 15.430 -5.211 1.00 51.03 105 PRO A CA 1
ATOM 844 C C . PRO A 1 105 ? -8.611 15.655 -3.824 1.00 51.03 105 PRO A C 1
ATOM 846 O O . PRO A 1 105 ? -8.581 16.761 -3.292 1.00 51.03 105 PRO A O 1
ATOM 849 N N . ILE A 1 106 ? -9.212 14.615 -3.236 1.00 51.03 106 ILE A N 1
ATOM 850 C CA . ILE A 1 106 ? -9.768 14.591 -1.878 1.00 51.03 106 ILE A CA 1
ATOM 851 C C . ILE A 1 106 ? -8.691 14.275 -0.815 1.00 51.03 106 ILE A C 1
ATOM 853 O O . ILE A 1 106 ? -8.892 14.588 0.366 1.00 51.03 106 ILE A O 1
ATOM 857 N N . CYS A 1 107 ? -7.567 13.670 -1.214 1.00 49.88 107 CYS A N 1
ATOM 858 C CA . CYS A 1 107 ? -6.393 13.456 -0.372 1.00 49.88 107 CYS A CA 1
ATOM 859 C C . CYS A 1 107 ? -5.513 14.718 -0.331 1.00 49.88 107 CYS A C 1
ATOM 861 O O . CYS A 1 107 ? -5.615 15.608 -1.171 1.00 49.88 107 CYS A O 1
ATOM 863 N N . VAL A 1 108 ? -4.714 14.825 0.730 1.00 52.69 108 VAL A N 1
ATOM 864 C CA . VAL A 1 108 ? -3.961 16.022 1.137 1.00 52.69 108 VAL A CA 1
ATOM 865 C C . VAL A 1 108 ? -3.018 16.510 0.025 1.00 52.69 108 VAL A C 1
ATOM 867 O O . VAL A 1 108 ? -2.543 15.712 -0.778 1.00 52.69 108 VAL A O 1
ATOM 870 N N . GLN A 1 109 ? -2.739 17.820 -0.007 1.00 54.19 109 GLN A N 1
ATOM 871 C CA . GLN A 1 109 ? -1.700 18.405 -0.862 1.00 54.19 109 GLN A CA 1
ATOM 872 C C . GLN A 1 109 ? -0.378 17.640 -0.688 1.00 54.19 109 GLN A C 1
ATOM 874 O O . GLN A 1 109 ? 0.062 17.394 0.432 1.00 54.19 109 GLN A O 1
ATOM 879 N N . MET A 1 110 ? 0.180 17.233 -1.823 1.00 63.94 110 MET A N 1
ATOM 880 C CA . MET A 1 110 ? 1.282 16.287 -1.981 1.00 63.94 110 MET A CA 1
ATOM 881 C C . MET A 1 110 ? 2.645 16.986 -1.919 1.00 63.94 110 MET A C 1
ATOM 883 O O . MET A 1 110 ? 2.786 18.082 -2.462 1.00 63.94 110 MET A O 1
ATOM 887 N N . THR A 1 111 ? 3.659 16.310 -1.369 1.00 73.50 111 THR A N 1
ATOM 888 C CA . THR A 1 111 ? 5.060 16.544 -1.754 1.00 73.50 111 THR A CA 1
ATOM 889 C C . THR A 1 111 ? 5.611 15.295 -2.443 1.00 73.50 111 THR A C 1
ATOM 891 O O . THR A 1 111 ? 5.265 14.171 -2.074 1.00 73.50 111 THR A O 1
ATOM 894 N N . GLU A 1 112 ? 6.444 15.472 -3.468 1.00 78.00 112 GLU A N 1
ATOM 895 C CA . GLU A 1 112 ? 7.123 14.347 -4.131 1.00 78.00 112 GLU A CA 1
ATOM 896 C C . GLU A 1 112 ? 8.015 13.570 -3.154 1.00 78.00 112 GLU A C 1
ATOM 898 O O . GLU A 1 112 ? 8.133 12.352 -3.269 1.00 78.00 112 GLU A O 1
ATOM 903 N N . ASP A 1 113 ? 8.548 14.244 -2.134 1.00 86.94 113 ASP A N 1
ATOM 904 C CA . ASP A 1 113 ? 9.375 13.635 -1.089 1.00 86.94 113 ASP A CA 1
ATOM 905 C C . ASP A 1 113 ? 8.630 12.524 -0.333 1.00 86.94 113 ASP A C 1
ATOM 907 O O . ASP A 1 113 ? 9.162 11.434 -0.146 1.00 86.94 113 ASP A O 1
ATOM 911 N N . GLN A 1 114 ? 7.355 12.736 0.018 1.00 88.94 114 GLN A N 1
ATOM 912 C CA . GLN A 1 114 ? 6.551 11.715 0.705 1.00 88.94 114 GLN A CA 1
ATOM 913 C C . GLN A 1 114 ? 6.325 10.467 -0.155 1.00 88.94 114 GLN A C 1
ATOM 915 O O . GLN A 1 114 ? 6.247 9.350 0.361 1.00 88.94 114 GLN A O 1
ATOM 920 N N . LEU A 1 115 ? 6.181 10.647 -1.472 1.00 90.00 115 LEU A N 1
ATOM 921 C CA . LEU A 1 115 ? 6.090 9.534 -2.410 1.00 90.00 115 LEU A CA 1
ATOM 922 C C . LEU A 1 115 ? 7.426 8.785 -2.473 1.00 90.00 115 LEU A C 1
ATOM 924 O O . LEU A 1 115 ? 7.416 7.560 -2.354 1.00 90.00 115 LEU A O 1
ATOM 928 N N . LYS A 1 116 ? 8.544 9.507 -2.636 1.00 93.88 116 LYS A N 1
ATOM 929 C CA . LYS A 1 116 ? 9.898 8.935 -2.681 1.00 93.88 116 LYS A CA 1
ATOM 930 C C . LYS A 1 116 ? 10.166 8.084 -1.436 1.00 93.88 116 LYS A C 1
ATOM 932 O O . LYS A 1 116 ? 10.461 6.901 -1.582 1.00 93.88 116 LYS A O 1
ATOM 937 N N . ASP A 1 117 ? 9.892 8.615 -0.243 1.00 95.12 117 ASP A N 1
ATOM 938 C CA . ASP A 1 117 ? 10.058 7.902 1.032 1.00 95.12 117 ASP A CA 1
ATOM 939 C C . ASP A 1 117 ? 9.277 6.578 1.094 1.00 95.12 117 ASP A C 1
ATOM 941 O O . ASP A 1 117 ? 9.770 5.564 1.594 1.00 95.12 117 ASP A O 1
ATOM 945 N N . ILE A 1 118 ? 8.031 6.564 0.605 1.00 95.88 118 ILE A N 1
ATOM 946 C CA . ILE A 1 118 ? 7.195 5.355 0.601 1.00 95.88 118 ILE A CA 1
ATOM 947 C C . ILE A 1 118 ? 7.714 4.336 -0.411 1.00 95.88 118 ILE A C 1
ATOM 949 O O . ILE A 1 118 ? 7.767 3.147 -0.096 1.00 95.88 118 ILE A O 1
ATOM 953 N N . LEU A 1 119 ? 8.086 4.772 -1.617 1.00 96.75 119 LEU A N 1
ATOM 954 C CA . LEU A 1 119 ? 8.624 3.876 -2.641 1.00 96.75 119 LEU A CA 1
ATOM 955 C C . LEU A 1 119 ? 9.937 3.244 -2.179 1.00 96.75 119 LEU A C 1
ATOM 957 O O . LEU A 1 119 ? 10.091 2.026 -2.270 1.00 96.75 119 LEU A O 1
ATOM 961 N N . GLU A 1 120 ? 10.842 4.051 -1.627 1.00 97.31 120 GLU A N 1
ATOM 962 C CA . GLU A 1 120 ? 12.094 3.577 -1.045 1.00 97.31 120 GLU A CA 1
ATOM 963 C C . GLU A 1 120 ? 11.839 2.605 0.104 1.00 97.31 120 GLU A C 1
ATOM 965 O O . GLU A 1 120 ? 12.449 1.539 0.140 1.00 97.31 120 GLU A O 1
ATOM 970 N N . LEU A 1 121 ? 10.903 2.908 1.012 1.00 98.12 121 LEU A N 1
ATOM 971 C CA . LEU A 1 121 ? 10.521 1.986 2.081 1.00 98.12 121 LEU A CA 1
ATOM 972 C C . LEU A 1 121 ? 10.065 0.635 1.517 1.00 98.12 121 LEU A C 1
ATOM 974 O O . LEU A 1 121 ? 10.553 -0.399 1.965 1.00 98.12 121 LEU A O 1
ATOM 978 N N . LEU A 1 122 ? 9.140 0.631 0.555 1.00 98.19 122 LEU A N 1
ATOM 979 C CA . LEU A 1 122 ? 8.603 -0.602 -0.024 1.00 98.19 122 LEU A CA 1
ATOM 980 C C . LEU A 1 122 ? 9.703 -1.415 -0.716 1.00 98.19 122 LEU A C 1
ATOM 982 O O . LEU A 1 122 ? 9.832 -2.611 -0.462 1.00 98.19 122 LEU A O 1
ATOM 986 N N . ILE A 1 123 ? 10.520 -0.774 -1.553 1.00 97.06 123 ILE A N 1
ATOM 987 C CA . ILE A 1 123 ? 11.598 -1.436 -2.301 1.00 97.06 123 ILE A CA 1
ATOM 988 C C . ILE A 1 123 ? 12.669 -1.977 -1.352 1.00 97.06 123 ILE A C 1
ATOM 990 O O . ILE A 1 123 ? 13.062 -3.135 -1.481 1.00 97.06 123 ILE A O 1
ATOM 994 N N . ASN A 1 124 ? 13.076 -1.202 -0.344 1.00 96.88 124 ASN A N 1
ATOM 995 C CA . ASN A 1 124 ? 14.053 -1.641 0.655 1.00 96.88 124 ASN A CA 1
ATOM 996 C C . ASN A 1 124 ? 13.536 -2.805 1.518 1.00 96.88 124 ASN A C 1
ATOM 998 O O . ASN A 1 124 ? 14.334 -3.588 2.027 1.00 96.88 124 ASN A O 1
ATOM 1002 N N . GLN A 1 125 ? 12.215 -2.943 1.670 1.00 97.19 125 GLN A N 1
ATOM 1003 C CA . GLN A 1 125 ? 11.580 -4.087 2.337 1.00 97.19 125 GLN A CA 1
ATOM 1004 C C . GLN A 1 125 ? 11.383 -5.298 1.406 1.00 97.19 125 GLN A C 1
ATOM 1006 O O . GLN A 1 125 ? 10.931 -6.346 1.860 1.00 97.19 125 GLN A O 1
ATOM 1011 N N . GLY A 1 126 ? 11.735 -5.188 0.119 1.00 96.06 126 GLY A N 1
ATOM 1012 C CA . GLY A 1 126 ? 11.638 -6.277 -0.855 1.00 96.06 126 GLY A CA 1
ATOM 1013 C C . GLY A 1 126 ? 10.375 -6.257 -1.719 1.00 96.06 126 GLY A C 1
ATOM 1014 O O . GLY A 1 126 ? 9.943 -7.312 -2.194 1.00 96.06 126 GLY A O 1
ATOM 1015 N N . ALA A 1 127 ? 9.751 -5.093 -1.926 1.00 97.25 127 ALA A N 1
ATOM 1016 C CA . ALA A 1 127 ? 8.707 -4.961 -2.937 1.00 97.25 127 ALA A CA 1
ATOM 1017 C C . ALA A 1 127 ? 9.288 -5.246 -4.328 1.00 97.25 127 ALA A C 1
ATOM 1019 O O . ALA A 1 127 ? 10.300 -4.666 -4.726 1.00 97.25 127 ALA A O 1
ATOM 1020 N N . SER A 1 128 ? 8.640 -6.131 -5.080 1.00 94.38 128 SER A N 1
ATOM 1021 C CA . SER A 1 128 ? 9.069 -6.465 -6.434 1.00 94.38 128 SER A CA 1
ATOM 1022 C C . SER A 1 128 ? 8.798 -5.301 -7.385 1.00 94.38 128 SER A C 1
ATOM 1024 O O . SER A 1 128 ? 7.674 -4.807 -7.472 1.00 94.38 128 SER A O 1
ATOM 1026 N N . LYS A 1 129 ? 9.819 -4.904 -8.152 1.00 93.94 129 LYS A N 1
ATOM 1027 C CA . LYS A 1 129 ? 9.678 -3.985 -9.295 1.00 93.94 129 LYS A CA 1
ATOM 1028 C C . LYS A 1 129 ? 9.138 -4.691 -10.549 1.00 93.94 129 LYS A C 1
ATOM 1030 O O . LYS A 1 129 ? 8.624 -4.035 -11.451 1.00 93.94 129 LYS A O 1
ATOM 1035 N N . PHE A 1 130 ? 9.207 -6.024 -10.591 1.00 92.94 130 PHE A N 1
ATOM 1036 C CA . PHE A 1 130 ? 8.723 -6.869 -11.690 1.00 92.94 130 PHE A CA 1
ATOM 1037 C C . PHE A 1 130 ? 7.243 -7.220 -11.496 1.00 92.94 130 PHE A C 1
ATOM 1039 O O . PHE A 1 130 ? 6.862 -8.384 -11.376 1.00 92.94 130 PHE A O 1
ATOM 1046 N N . VAL A 1 131 ? 6.402 -6.193 -11.381 1.00 92.38 131 VAL A N 1
ATOM 1047 C CA . VAL A 1 131 ? 4.960 -6.317 -11.126 1.00 92.38 131 VAL A CA 1
ATOM 1048 C C . VAL A 1 131 ? 4.164 -5.621 -12.216 1.00 92.38 131 VAL A C 1
ATOM 1050 O O . VAL A 1 131 ? 4.571 -4.574 -12.718 1.00 92.38 131 VAL A O 1
ATOM 1053 N N . LYS A 1 132 ? 3.009 -6.182 -12.579 1.00 91.75 132 LYS A N 1
ATOM 1054 C CA . LYS A 1 132 ? 2.127 -5.577 -13.577 1.00 91.75 132 LYS A CA 1
ATOM 1055 C C . LYS A 1 132 ? 0.667 -5.650 -13.161 1.00 91.75 132 LYS A C 1
ATOM 1057 O O . LYS A 1 132 ? 0.169 -6.721 -12.829 1.00 91.75 132 LYS A O 1
ATOM 1062 N N . GLY A 1 133 ? -0.006 -4.508 -13.230 1.00 90.69 133 GLY A N 1
ATOM 1063 C CA . GLY A 1 133 ? -1.449 -4.403 -13.060 1.00 90.69 133 GLY A CA 1
ATOM 1064 C C . GLY A 1 133 ? -2.156 -4.392 -14.412 1.00 90.69 133 GLY A C 1
ATOM 1065 O O . GLY A 1 133 ? -1.676 -3.764 -15.356 1.00 90.69 133 GLY A O 1
ATOM 1066 N N . THR A 1 134 ? -3.292 -5.069 -14.535 1.00 88.88 134 THR A N 1
ATOM 1067 C CA . THR A 1 134 ? -4.130 -5.011 -15.738 1.00 88.88 134 THR A CA 1
ATOM 1068 C C . THR A 1 134 ? -4.889 -3.690 -15.783 1.00 88.88 134 THR A C 1
ATOM 1070 O O . THR A 1 134 ? -5.500 -3.300 -14.785 1.00 88.88 134 THR A O 1
ATOM 1073 N N . GLY A 1 135 ? -4.865 -3.022 -16.933 1.00 79.00 135 GLY A N 1
ATOM 1074 C CA . GLY A 1 135 ? -5.667 -1.841 -17.227 1.00 79.00 135 GLY A CA 1
ATOM 1075 C C . GLY A 1 135 ? -6.673 -2.075 -18.350 1.00 79.00 135 GLY A C 1
ATOM 1076 O O . GLY A 1 135 ? -6.924 -3.204 -18.772 1.00 79.00 135 GLY A O 1
ATOM 1077 N N . THR A 1 136 ? -7.275 -0.992 -18.842 1.00 71.75 136 THR A N 1
ATOM 1078 C CA . THR A 1 136 ? -8.263 -1.072 -19.927 1.00 71.75 136 THR A CA 1
ATOM 1079 C C . THR A 1 136 ? -7.633 -1.560 -21.238 1.00 71.75 136 THR A C 1
ATOM 1081 O O . THR A 1 136 ? -6.435 -1.409 -21.468 1.00 71.75 136 THR A O 1
ATOM 1084 N N . LYS A 1 137 ? -8.449 -2.14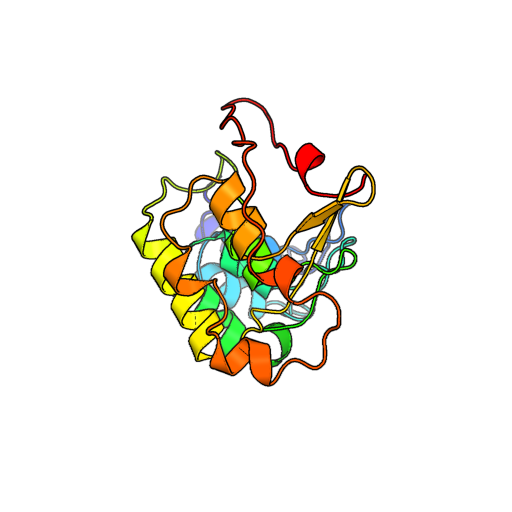5 -22.128 1.00 71.50 137 LYS A N 1
ATOM 1085 C CA . LYS A 1 137 ? -8.039 -2.546 -23.493 1.00 71.50 137 LYS A CA 1
ATOM 1086 C C . LYS A 1 137 ? -6.853 -3.526 -23.546 1.00 71.50 137 LYS A C 1
ATOM 1088 O O . LYS A 1 137 ? -6.074 -3.482 -24.494 1.00 71.50 137 LYS A O 1
ATOM 1093 N N . ASN A 1 138 ? -6.746 -4.420 -22.561 1.00 71.56 138 ASN A N 1
ATOM 1094 C CA . ASN A 1 138 ? -5.658 -5.400 -22.429 1.00 71.56 138 ASN A CA 1
ATOM 1095 C C . ASN A 1 138 ? -4.261 -4.766 -22.281 1.00 71.56 138 ASN A C 1
ATOM 1097 O O . ASN A 1 138 ? -3.259 -5.395 -22.616 1.00 71.56 138 ASN A O 1
ATOM 1101 N N . GLU A 1 139 ? -4.183 -3.527 -21.790 1.00 80.62 139 GLU A N 1
ATOM 1102 C CA . GLU A 1 139 ? -2.915 -2.896 -21.431 1.00 80.62 139 GLU A CA 1
ATOM 1103 C C . GLU A 1 139 ? -2.456 -3.352 -20.038 1.00 80.62 139 GLU A C 1
ATOM 1105 O O . GLU A 1 139 ? -3.270 -3.625 -19.154 1.00 80.62 139 GLU A O 1
ATOM 1110 N N . PHE A 1 140 ? -1.141 -3.413 -19.832 1.00 87.00 140 PHE A N 1
ATOM 1111 C CA . PHE A 1 140 ? -0.535 -3.666 -18.528 1.00 87.00 140 PHE A CA 1
ATOM 1112 C C . PHE A 1 140 ? 0.242 -2.441 -18.048 1.00 87.00 140 PHE A C 1
ATOM 1114 O O . PHE A 1 140 ? 0.849 -1.723 -18.844 1.00 87.00 140 PHE A O 1
ATOM 1121 N N . TRP A 1 141 ? 0.253 -2.244 -16.732 1.00 89.44 141 TRP A N 1
ATOM 1122 C CA . TRP A 1 141 ? 0.930 -1.146 -16.055 1.00 89.44 141 TRP A CA 1
ATOM 1123 C C . TRP A 1 141 ? 2.064 -1.677 -15.194 1.00 89.44 141 TRP A C 1
ATOM 1125 O O . TRP A 1 141 ? 1.821 -2.351 -14.194 1.00 89.44 141 TRP A O 1
ATOM 1135 N N . THR A 1 142 ? 3.295 -1.358 -15.585 1.00 92.88 142 THR A N 1
ATOM 1136 C CA . THR A 1 142 ? 4.500 -1.570 -14.776 1.00 92.88 142 THR A CA 1
ATOM 1137 C C . THR A 1 142 ? 4.808 -0.319 -13.946 1.00 92.88 142 THR A C 1
ATOM 1139 O O . THR A 1 142 ? 4.290 0.763 -14.254 1.00 92.88 142 THR A O 1
ATOM 1142 N N . PRO A 1 143 ? 5.670 -0.412 -12.914 1.00 94.12 143 PRO A N 1
ATOM 1143 C CA . PRO A 1 143 ? 6.069 0.756 -12.136 1.00 94.12 143 PRO A CA 1
ATOM 1144 C C . PRO A 1 143 ? 6.671 1.876 -12.997 1.00 94.12 143 PRO A C 1
ATOM 1146 O O . PRO A 1 143 ? 6.301 3.037 -12.836 1.00 94.12 143 PRO A O 1
ATOM 1149 N N . VAL A 1 144 ? 7.533 1.531 -13.962 1.00 92.94 144 VAL A N 1
ATOM 1150 C CA . VAL A 1 144 ? 8.164 2.498 -14.881 1.00 92.94 144 VAL A CA 1
ATOM 1151 C C . VAL A 1 144 ? 7.123 3.178 -15.767 1.00 92.94 144 VAL A C 1
ATOM 1153 O O . VAL A 1 144 ? 7.069 4.408 -15.820 1.00 92.94 144 VAL A O 1
ATOM 1156 N N . LYS A 1 145 ? 6.238 2.393 -16.394 1.00 90.31 145 LYS A N 1
ATOM 1157 C CA . LYS A 1 145 ? 5.195 2.919 -17.279 1.00 90.31 145 LYS A CA 1
ATOM 1158 C C . LYS A 1 145 ? 4.240 3.861 -16.549 1.00 90.31 145 LYS A C 1
ATOM 1160 O O . LYS A 1 145 ? 3.864 4.901 -17.086 1.00 90.31 145 LYS A O 1
ATOM 1165 N N . LEU A 1 146 ? 3.874 3.523 -15.312 1.00 88.25 146 LEU A N 1
ATOM 1166 C CA . LEU A 1 146 ? 2.958 4.316 -14.495 1.00 88.25 146 LEU A CA 1
ATOM 1167 C C . LEU A 1 146 ? 3.601 5.608 -13.965 1.00 88.25 146 LEU A C 1
ATOM 1169 O O . LEU A 1 146 ? 2.947 6.655 -13.968 1.00 88.25 146 LEU A O 1
ATOM 1173 N N . ALA A 1 147 ? 4.871 5.548 -13.547 1.00 89.38 147 ALA A N 1
ATOM 1174 C CA . ALA A 1 147 ? 5.636 6.719 -13.120 1.00 89.38 147 ALA A CA 1
ATOM 1175 C C . ALA A 1 147 ? 5.813 7.722 -14.269 1.00 89.38 147 ALA A C 1
ATOM 1177 O O . ALA A 1 147 ? 5.528 8.906 -14.094 1.00 89.38 147 ALA A O 1
ATOM 1178 N N . SER A 1 148 ? 6.183 7.227 -15.455 1.00 87.44 148 SER A N 1
ATOM 1179 C CA . SER A 1 148 ? 6.310 8.023 -16.680 1.00 87.44 148 SER A CA 1
ATOM 1180 C C . SER A 1 148 ? 4.967 8.647 -17.096 1.00 87.44 148 SER A C 1
ATOM 1182 O O . SER A 1 148 ? 4.871 9.865 -17.228 1.00 87.44 148 SER A O 1
ATOM 1184 N N . TYR A 1 149 ? 3.886 7.856 -17.158 1.00 83.56 149 TYR A N 1
ATOM 1185 C CA . TYR A 1 149 ? 2.536 8.341 -17.497 1.00 83.56 149 TYR A CA 1
ATOM 1186 C C . TYR A 1 149 ? 2.030 9.461 -16.573 1.00 83.56 149 TYR A C 1
ATOM 1188 O O . TYR A 1 149 ? 1.307 10.370 -16.999 1.00 83.56 149 TYR A O 1
ATOM 1196 N N . SER A 1 150 ? 2.390 9.379 -15.292 1.00 79.06 150 SER A N 1
ATOM 1197 C CA . SER A 1 150 ? 1.986 10.339 -14.263 1.00 79.06 150 SER A CA 1
ATOM 1198 C C . SER A 1 150 ? 2.939 11.536 -14.148 1.00 79.06 150 SER A C 1
ATOM 1200 O O . SER A 1 150 ? 2.656 12.446 -13.371 1.00 79.06 150 SER A O 1
ATOM 1202 N N . GLY A 1 151 ? 4.047 11.547 -14.901 1.00 81.00 151 GLY A N 1
ATOM 1203 C CA . GLY A 1 151 ? 5.065 12.599 -14.856 1.00 81.00 151 GLY A CA 1
ATOM 1204 C C . GLY A 1 151 ? 5.805 12.687 -13.518 1.00 81.00 151 GLY A C 1
ATOM 1205 O O . GLY A 1 151 ? 6.150 13.784 -13.093 1.00 81.00 151 GLY A O 1
ATOM 1206 N N . LEU A 1 152 ? 5.990 11.558 -12.826 1.00 84.38 152 LEU A N 1
ATOM 1207 C CA . LEU A 1 152 ? 6.615 11.508 -11.502 1.00 84.38 152 LEU A CA 1
ATOM 1208 C C . LEU A 1 152 ? 8.142 11.405 -11.621 1.00 84.38 152 LEU A C 1
ATOM 1210 O O . LEU A 1 152 ? 8.652 10.498 -12.282 1.00 84.38 152 LEU A O 1
ATOM 1214 N N . ASP A 1 153 ? 8.874 12.254 -10.898 1.00 89.19 153 ASP A N 1
ATOM 1215 C CA . ASP A 1 153 ? 10.337 12.186 -10.768 1.00 89.19 153 ASP A CA 1
ATOM 1216 C C . ASP A 1 153 ? 10.776 11.064 -9.803 1.00 89.19 153 ASP A C 1
ATOM 1218 O O . ASP A 1 153 ? 11.329 11.293 -8.730 1.00 89.19 153 ASP A O 1
ATOM 1222 N N . VAL A 1 154 ? 10.435 9.817 -10.139 1.00 91.75 154 VAL A N 1
ATOM 1223 C CA . VAL A 1 154 ? 10.728 8.617 -9.323 1.00 91.75 154 VAL A CA 1
ATOM 1224 C C . VAL A 1 154 ? 11.246 7.445 -10.156 1.00 91.75 154 VAL A C 1
ATOM 1226 O O . VAL A 1 154 ? 11.354 6.323 -9.658 1.00 91.75 154 VAL A O 1
ATOM 1229 N N . LEU A 1 155 ? 11.567 7.681 -11.433 1.00 91.69 155 LEU A N 1
ATOM 1230 C CA . LEU A 1 155 ? 12.014 6.635 -12.358 1.00 91.69 155 LEU A CA 1
ATOM 1231 C C . LEU A 1 155 ? 13.273 5.922 -11.857 1.00 91.69 155 LEU A C 1
ATOM 1233 O O . LEU A 1 155 ? 13.350 4.702 -11.963 1.00 91.69 155 LEU A O 1
ATOM 1237 N N . GLU A 1 156 ? 14.216 6.648 -11.256 1.00 92.31 156 GLU A N 1
ATOM 1238 C CA . GLU A 1 156 ? 15.440 6.067 -10.685 1.00 92.31 156 GLU A CA 1
ATOM 1239 C C . GLU A 1 156 ? 15.155 5.079 -9.545 1.00 92.31 156 GLU A C 1
ATOM 1241 O O . GLU A 1 156 ? 15.882 4.103 -9.372 1.00 92.31 156 GLU A O 1
ATOM 1246 N N . ILE A 1 157 ? 14.064 5.292 -8.804 1.00 94.56 157 ILE A N 1
ATOM 1247 C CA . ILE A 1 157 ? 13.653 4.429 -7.695 1.00 94.56 157 ILE A CA 1
ATOM 1248 C C . ILE A 1 157 ? 13.003 3.148 -8.237 1.00 94.56 157 ILE A C 1
ATOM 1250 O O . ILE A 1 157 ? 13.352 2.038 -7.831 1.00 94.56 157 ILE A O 1
ATOM 1254 N N . VAL A 1 158 ? 12.052 3.285 -9.165 1.00 93.69 158 VAL A N 1
ATOM 1255 C CA . VAL A 1 158 ? 11.169 2.176 -9.575 1.00 93.69 158 VAL A CA 1
ATOM 1256 C C . VAL A 1 158 ? 11.683 1.362 -10.759 1.00 93.69 158 VAL A C 1
ATOM 1258 O O . VAL A 1 158 ? 11.202 0.252 -10.987 1.00 93.69 158 VAL A O 1
ATOM 1261 N N . ARG A 1 159 ? 12.663 1.877 -11.505 1.00 92.81 159 ARG A N 1
ATOM 1262 C CA . ARG A 1 159 ? 13.308 1.151 -12.601 1.00 92.81 159 ARG A CA 1
ATOM 1263 C C . ARG A 1 159 ? 14.161 0.005 -12.037 1.00 92.81 159 ARG A C 1
ATOM 1265 O O . ARG A 1 159 ? 14.952 0.231 -11.112 1.00 92.81 159 ARG A O 1
ATOM 1272 N N . PRO A 1 160 ? 14.014 -1.232 -12.546 1.00 89.62 160 PRO A N 1
ATOM 1273 C CA . PRO A 1 160 ? 14.931 -2.310 -12.202 1.00 89.62 160 PRO A CA 1
ATOM 1274 C C . PRO A 1 160 ? 16.358 -1.987 -12.652 1.00 89.62 160 PRO A C 1
ATOM 1276 O O . PRO A 1 160 ? 16.566 -1.369 -13.701 1.00 89.62 160 PRO A O 1
ATOM 1279 N N . SER A 1 161 ? 17.356 -2.416 -11.886 1.00 87.44 161 SER A N 1
ATOM 1280 C CA . SER A 1 161 ? 18.746 -2.353 -12.335 1.00 87.44 161 SER A CA 1
ATOM 1281 C C . SER A 1 161 ? 19.012 -3.413 -13.420 1.00 87.44 161 SER A C 1
ATOM 1283 O O . SER A 1 161 ? 18.325 -4.443 -13.459 1.00 87.44 161 SER A O 1
ATOM 1285 N N . PRO A 1 162 ? 20.021 -3.227 -14.290 1.00 84.19 162 PRO A N 1
ATOM 1286 C CA . PRO A 1 162 ? 20.413 -4.254 -15.257 1.00 84.19 162 PRO A CA 1
ATOM 1287 C C . PRO A 1 162 ? 20.726 -5.611 -14.602 1.00 84.19 162 PRO A C 1
ATOM 1289 O O . PRO A 1 162 ? 20.426 -6.666 -15.159 1.00 84.19 162 PRO A O 1
ATOM 1292 N N . GLU A 1 163 ? 21.289 -5.611 -13.391 1.00 84.00 163 GLU A N 1
ATOM 1293 C CA . GLU A 1 163 ? 21.581 -6.822 -12.617 1.00 84.00 163 GLU A CA 1
ATOM 1294 C C . GLU A 1 163 ? 20.315 -7.507 -12.082 1.00 84.00 163 GLU A C 1
ATOM 1296 O O . GLU A 1 163 ? 20.270 -8.735 -11.978 1.00 84.00 163 GLU A O 1
ATOM 1301 N N . GLU A 1 164 ? 19.284 -6.745 -11.709 1.00 83.69 164 GLU A N 1
ATOM 1302 C CA . GLU A 1 164 ? 17.964 -7.283 -11.360 1.00 83.69 164 GLU A CA 1
ATOM 1303 C C . GLU A 1 164 ? 17.303 -7.923 -12.589 1.00 83.69 164 GLU A C 1
ATOM 1305 O O . GLU A 1 164 ? 16.831 -9.056 -12.509 1.00 83.69 164 GLU A O 1
ATOM 1310 N N . LEU A 1 165 ? 17.345 -7.247 -13.741 1.00 79.88 165 LEU A N 1
ATOM 1311 C CA . LEU A 1 165 ? 16.752 -7.726 -14.992 1.00 79.88 165 LEU A CA 1
ATOM 1312 C C . LEU A 1 165 ? 17.425 -9.001 -15.516 1.00 79.88 165 LEU A C 1
ATOM 1314 O O . LEU A 1 165 ? 16.758 -9.912 -15.996 1.00 79.88 165 LEU A O 1
ATOM 1318 N N . ASN A 1 166 ? 18.750 -9.094 -15.410 1.00 76.62 166 ASN A N 1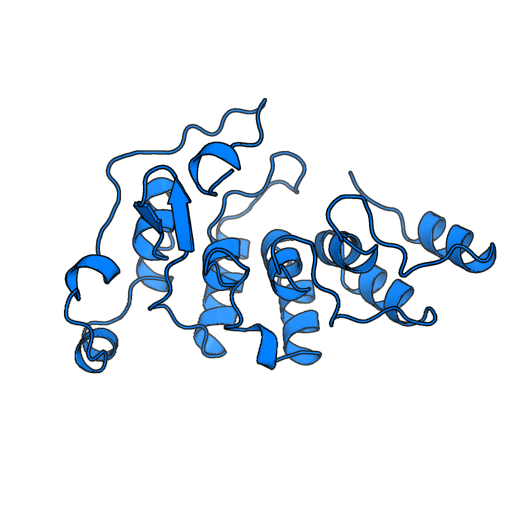
ATOM 1319 C CA . ASN A 1 166 ? 19.492 -10.276 -15.853 1.00 76.62 166 ASN A CA 1
ATOM 1320 C C . ASN A 1 166 ? 19.175 -11.532 -15.034 1.00 76.62 166 ASN A C 1
ATOM 1322 O O . ASN A 1 166 ? 19.340 -12.638 -15.542 1.00 76.62 166 ASN A O 1
ATOM 1326 N N . ARG A 1 167 ? 18.710 -11.366 -13.790 1.00 76.75 167 ARG A N 1
ATOM 1327 C CA . ARG A 1 167 ? 18.243 -12.463 -12.930 1.00 76.75 167 ARG A CA 1
ATOM 1328 C C . ARG A 1 167 ? 16.778 -12.832 -13.172 1.00 76.75 167 ARG A C 1
ATOM 1330 O O . ARG A 1 167 ? 16.344 -13.879 -12.701 1.00 76.75 167 ARG A O 1
ATOM 1337 N N . CYS A 1 168 ? 16.028 -11.985 -13.872 1.00 69.00 168 CYS A N 1
ATOM 1338 C CA . CYS A 1 168 ? 14.648 -12.240 -14.244 1.00 69.00 168 CYS A CA 1
ATOM 1339 C C . CYS A 1 168 ? 14.616 -13.129 -15.499 1.00 69.00 168 CYS A C 1
ATOM 1341 O O . CYS A 1 168 ? 15.093 -12.728 -16.565 1.00 69.00 168 CYS A O 1
ATOM 1343 N N . ASP A 1 169 ? 14.070 -14.338 -15.363 1.00 65.81 169 ASP A N 1
ATOM 1344 C CA . ASP A 1 169 ? 13.811 -15.268 -16.471 1.00 65.81 169 ASP A CA 1
ATOM 1345 C C . ASP A 1 169 ? 12.476 -14.915 -17.152 1.00 65.81 169 ASP A C 1
ATOM 1347 O O . ASP A 1 169 ? 11.529 -15.696 -17.173 1.00 65.81 169 ASP A O 1
ATOM 1351 N N . ASP A 1 170 ? 12.366 -13.664 -17.604 1.00 69.38 170 ASP A N 1
ATOM 1352 C CA . ASP A 1 170 ? 11.212 -13.153 -18.343 1.00 69.38 170 ASP A CA 1
ATOM 1353 C C . ASP A 1 170 ? 11.641 -12.865 -19.783 1.00 69.38 170 ASP A C 1
ATOM 1355 O O . ASP A 1 170 ? 12.649 -12.194 -20.031 1.00 69.38 170 ASP A O 1
ATOM 1359 N N . GLU A 1 171 ? 10.879 -13.392 -20.738 1.00 64.06 171 GLU A N 1
ATOM 1360 C CA . GLU A 1 171 ? 11.115 -13.207 -22.169 1.00 64.06 171 GLU A CA 1
ATOM 1361 C C . GLU A 1 171 ? 10.906 -11.743 -22.594 1.00 64.06 171 GLU A C 1
ATOM 1363 O O . GLU A 1 171 ? 11.513 -11.287 -23.563 1.00 64.06 171 GLU A O 1
ATOM 1368 N N . PHE A 1 172 ? 10.109 -10.971 -21.846 1.00 70.00 172 PHE A N 1
ATOM 1369 C CA . PHE A 1 172 ? 9.732 -9.597 -22.184 1.00 70.00 172 PHE A CA 1
ATOM 1370 C C . PHE A 1 172 ? 10.499 -8.567 -21.350 1.00 70.00 172 PHE A C 1
ATOM 1372 O O . PHE A 1 172 ? 9.910 -7.710 -20.696 1.00 70.00 172 PHE A O 1
ATOM 1379 N N . LYS A 1 173 ? 11.836 -8.619 -21.382 1.00 73.56 173 LYS A N 1
ATOM 1380 C CA . LYS A 1 173 ? 12.705 -7.701 -20.617 1.00 73.56 173 LYS A CA 1
ATOM 1381 C C . LYS A 1 173 ? 12.442 -6.216 -20.899 1.00 73.56 173 LYS A C 1
ATOM 1383 O O . LYS A 1 173 ? 12.516 -5.405 -19.976 1.00 73.56 173 LYS A O 1
ATOM 1388 N N . ASP A 1 174 ? 12.070 -5.882 -22.134 1.00 76.31 174 ASP A N 1
ATOM 1389 C CA . ASP A 1 174 ? 11.763 -4.510 -22.562 1.00 76.31 174 ASP A CA 1
ATOM 1390 C C . ASP A 1 174 ? 10.529 -3.928 -21.851 1.00 76.31 174 ASP A C 1
ATOM 1392 O O . ASP A 1 174 ? 10.467 -2.724 -21.602 1.00 76.31 174 ASP A O 1
ATOM 1396 N N . LEU A 1 175 ? 9.586 -4.783 -21.433 1.00 82.25 175 LEU A N 1
ATOM 1397 C CA . LEU A 1 175 ? 8.373 -4.383 -20.709 1.00 82.25 175 LEU A CA 1
ATOM 1398 C C . LEU A 1 175 ? 8.698 -3.612 -19.420 1.00 82.25 175 LEU A C 1
ATOM 1400 O O . LEU A 1 175 ? 7.965 -2.710 -19.012 1.00 82.25 175 LEU A O 1
ATOM 1404 N N . TRP A 1 176 ? 9.803 -3.969 -18.765 1.00 84.06 176 TRP A N 1
ATOM 1405 C CA . TRP A 1 176 ? 10.189 -3.419 -17.466 1.00 84.06 176 TRP A CA 1
ATOM 1406 C C . TRP A 1 176 ? 10.877 -2.051 -17.555 1.00 84.06 176 TRP A C 1
ATOM 1408 O O . TRP A 1 176 ? 11.058 -1.401 -16.525 1.00 84.06 176 TRP A O 1
ATOM 1418 N N . TYR A 1 177 ? 11.216 -1.602 -18.767 1.00 80.25 177 TYR A N 1
ATOM 1419 C CA . TYR A 1 177 ? 11.787 -0.281 -19.050 1.00 80.25 177 TYR A CA 1
ATOM 1420 C C . TYR A 1 177 ? 10.864 0.600 -19.899 1.00 80.25 177 TYR A C 1
ATOM 1422 O O . TYR A 1 177 ? 11.181 1.771 -20.095 1.00 80.25 177 TYR A O 1
ATOM 1430 N N . GLU A 1 178 ? 9.738 0.064 -20.382 1.00 83.12 178 GLU A N 1
ATOM 1431 C CA . GLU A 1 178 ? 8.785 0.793 -21.219 1.00 83.12 178 GLU A CA 1
ATOM 1432 C C . GLU A 1 178 ? 8.233 2.026 -20.485 1.00 83.12 178 GLU A C 1
ATOM 1434 O O . GLU A 1 178 ? 7.525 1.929 -19.479 1.00 83.12 178 GLU A O 1
ATOM 1439 N N . GLU A 1 179 ? 8.554 3.201 -21.019 1.00 82.00 179 GLU A N 1
ATOM 1440 C CA . GLU A 1 179 ? 7.974 4.483 -20.632 1.00 82.00 179 GLU A CA 1
ATOM 1441 C C . GLU A 1 179 ? 6.752 4.809 -21.506 1.00 82.00 179 GLU A C 1
ATOM 1443 O O . GLU A 1 179 ? 6.596 4.281 -22.607 1.00 82.00 179 GLU A O 1
ATOM 1448 N N . CYS A 1 180 ? 5.863 5.685 -21.029 1.00 74.75 180 CYS A N 1
ATOM 1449 C CA . CYS A 1 180 ? 4.662 6.064 -21.770 1.00 74.75 180 CYS A CA 1
ATOM 1450 C C . CYS A 1 180 ? 4.773 7.501 -22.287 1.00 74.75 180 CYS A C 1
ATOM 1452 O O . CYS A 1 180 ? 4.961 8.428 -21.512 1.00 74.75 180 CYS A O 1
ATOM 1454 N N . GLU A 1 181 ? 4.553 7.716 -23.587 1.00 67.69 181 GLU A N 1
ATOM 1455 C CA . GLU A 1 181 ? 4.491 9.070 -24.170 1.00 67.69 181 GLU A CA 1
ATOM 1456 C C . GLU A 1 181 ? 3.172 9.804 -23.847 1.00 67.69 181 GLU A C 1
ATOM 1458 O O . GLU A 1 181 ? 3.032 11.014 -24.064 1.00 67.69 181 GLU A O 1
ATOM 1463 N N . ARG A 1 182 ? 2.164 9.080 -23.340 1.00 63.78 182 ARG A N 1
ATOM 1464 C CA . ARG A 1 182 ? 0.886 9.663 -22.915 1.00 63.78 182 ARG A CA 1
ATOM 1465 C C . ARG A 1 182 ? 1.041 10.222 -21.511 1.00 63.78 182 ARG A C 1
ATOM 1467 O O . ARG A 1 182 ? 1.494 9.525 -20.616 1.00 63.78 182 ARG A O 1
ATOM 1474 N N . HIS A 1 183 ? 0.562 11.442 -21.318 1.00 57.84 183 HIS A N 1
ATOM 1475 C CA . HIS A 1 183 ? 0.562 12.098 -20.019 1.00 57.84 183 HIS A CA 1
ATOM 1476 C C . HIS A 1 183 ? -0.879 12.206 -19.519 1.00 57.84 183 HIS A C 1
ATOM 1478 O O . HIS A 1 183 ? -1.755 12.719 -20.227 1.00 57.84 183 HIS A O 1
ATOM 1484 N N . GLY A 1 184 ? -1.148 11.709 -18.313 1.00 53.50 184 GLY A N 1
ATOM 1485 C CA . GLY A 1 184 ? -2.462 11.857 -17.692 1.00 53.50 184 GLY A CA 1
ATOM 1486 C C . GLY A 1 184 ? -2.773 13.330 -17.405 1.00 53.50 184 GLY A C 1
ATOM 1487 O O . GLY A 1 184 ? -2.003 14.018 -16.744 1.00 53.50 184 GLY A O 1
ATOM 1488 N N . THR A 1 185 ? -3.916 13.850 -17.867 1.00 46.88 185 THR A N 1
ATOM 1489 C CA . THR A 1 185 ? -4.343 15.205 -17.475 1.00 46.88 185 THR A CA 1
ATOM 1490 C C . THR A 1 185 ? -4.947 15.169 -16.073 1.00 46.88 185 THR A C 1
ATOM 1492 O O . THR A 1 185 ? -5.989 14.539 -15.882 1.00 46.88 185 THR A O 1
ATOM 1495 N N . HIS A 1 186 ? -4.349 15.877 -15.112 1.00 46.41 186 HIS A N 1
ATOM 1496 C CA . HIS A 1 186 ? -4.892 16.037 -13.760 1.00 46.41 186 HIS A CA 1
ATOM 1497 C C . HIS A 1 186 ? -6.166 16.905 -13.807 1.00 46.41 186 HIS A C 1
ATOM 1499 O O . HIS A 1 186 ? -6.116 18.128 -13.676 1.00 46.41 186 HIS A O 1
ATOM 1505 N N . ARG A 1 187 ? -7.335 16.306 -14.072 1.00 43.84 187 ARG A N 1
ATOM 1506 C CA . ARG A 1 187 ? -8.610 17.041 -14.092 1.00 43.84 187 ARG A CA 1
ATOM 1507 C C . ARG A 1 187 ? -9.212 17.070 -12.690 1.00 43.84 187 ARG A C 1
ATOM 1509 O O . ARG A 1 187 ? -9.558 16.038 -12.131 1.00 43.84 187 ARG A O 1
ATOM 1516 N N . LEU A 1 188 ? -9.391 18.282 -12.165 1.00 41.97 188 LEU A N 1
ATOM 1517 C CA . LEU A 1 188 ? -9.928 18.599 -10.831 1.00 41.97 188 LEU A CA 1
ATOM 1518 C C . LEU A 1 188 ? -11.352 18.072 -10.550 1.00 41.97 188 LEU A C 1
ATOM 1520 O O . LEU A 1 188 ? -11.849 18.238 -9.441 1.00 41.97 188 LEU A O 1
ATOM 1524 N N . THR A 1 189 ? -12.030 17.474 -11.532 1.00 35.09 189 THR A N 1
ATOM 1525 C CA . THR A 1 189 ? -13.469 17.181 -11.467 1.00 35.09 189 THR A CA 1
ATOM 1526 C C . THR A 1 189 ? -13.842 15.718 -11.694 1.00 35.09 189 THR A C 1
ATOM 1528 O O . THR A 1 189 ? -15.028 15.402 -11.653 1.00 35.09 189 THR A O 1
ATOM 1531 N N . ALA A 1 190 ? -12.885 14.809 -11.901 1.00 36.72 190 ALA A N 1
ATOM 1532 C CA . ALA A 1 190 ? -13.208 13.400 -12.101 1.00 36.72 190 ALA A CA 1
ATOM 1533 C C . ALA A 1 190 ? -12.128 12.475 -11.534 1.00 36.72 190 ALA A C 1
ATOM 1535 O O . ALA A 1 190 ? -10.955 12.576 -11.887 1.00 36.72 190 ALA A O 1
ATOM 1536 N N . TYR A 1 191 ? -12.554 11.529 -10.696 1.00 39.41 191 TYR A N 1
ATOM 1537 C CA . TYR A 1 191 ? -11.850 10.267 -10.485 1.00 39.41 191 TYR A CA 1
ATOM 1538 C C . TYR A 1 191 ? -11.598 9.628 -11.868 1.00 39.41 191 TYR A C 1
ATOM 1540 O O . TYR A 1 191 ? -12.541 9.101 -12.453 1.00 39.41 191 TYR A O 1
ATOM 1548 N N . CYS A 1 192 ? -10.373 9.656 -12.417 1.00 45.16 192 CYS A N 1
ATOM 1549 C CA . CYS A 1 192 ? -10.021 8.715 -13.494 1.00 45.16 192 CYS A CA 1
ATOM 1550 C C . CYS A 1 192 ? -9.444 7.432 -12.897 1.00 45.16 192 CYS A C 1
ATOM 1552 O O . CYS A 1 192 ? -8.311 7.057 -13.181 1.00 45.16 192 CYS A O 1
ATOM 1554 N N . ASP A 1 193 ? -10.252 6.728 -12.102 1.00 42.16 193 ASP A N 1
ATOM 1555 C CA . ASP A 1 193 ? -10.047 5.283 -11.963 1.00 42.16 193 ASP A CA 1
ATOM 1556 C C . ASP A 1 193 ? -10.324 4.563 -13.300 1.00 42.16 193 ASP A C 1
ATOM 1558 O O . ASP A 1 193 ? -9.723 3.529 -13.576 1.00 42.16 193 ASP A O 1
ATOM 1562 N N . ILE A 1 194 ? -11.124 5.188 -14.177 1.00 42.81 194 ILE A N 1
ATOM 1563 C CA . ILE A 1 194 ? -11.577 4.676 -15.484 1.00 42.81 194 ILE A CA 1
ATOM 1564 C C . ILE A 1 194 ? -10.435 4.502 -16.502 1.00 42.81 194 ILE A C 1
ATOM 1566 O O . ILE A 1 194 ? -10.530 3.689 -17.414 1.00 42.81 194 ILE A O 1
ATOM 1570 N N . CYS A 1 195 ? -9.335 5.249 -16.381 1.00 48.41 195 CYS A N 1
ATOM 1571 C CA . CYS A 1 195 ? -8.250 5.180 -17.362 1.00 48.41 195 CYS A CA 1
ATOM 1572 C C . CYS A 1 195 ? -7.370 3.930 -17.159 1.00 48.41 195 CYS A C 1
ATOM 1574 O O . CYS A 1 195 ? -6.785 3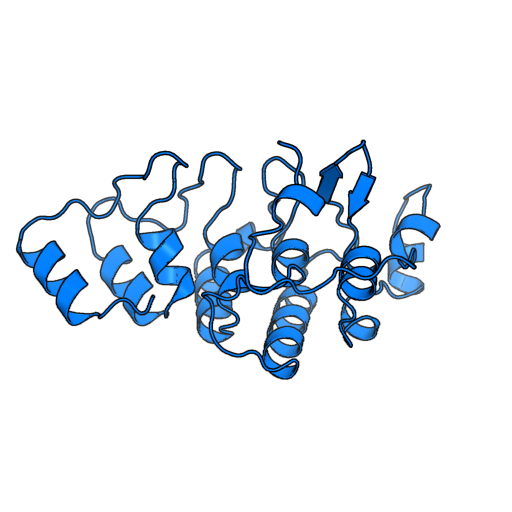.423 -18.116 1.00 48.41 195 CYS A O 1
ATOM 1576 N N . LEU A 1 196 ? -7.259 3.448 -15.913 1.00 52.91 196 LEU A N 1
ATOM 1577 C CA . LEU A 1 196 ? -6.202 2.522 -15.493 1.00 52.91 196 LEU A CA 1
ATOM 1578 C C . LEU A 1 196 ? -6.709 1.195 -14.922 1.00 52.91 196 LEU A C 1
ATOM 1580 O O . LEU A 1 196 ? -5.915 0.268 -14.830 1.00 52.91 196 LEU A O 1
ATOM 1584 N N . ALA A 1 197 ? -7.979 1.086 -14.529 1.00 38.12 197 ALA A N 1
ATOM 1585 C CA . ALA A 1 197 ? -8.574 -0.167 -14.069 1.00 38.12 197 ALA A CA 1
ATOM 1586 C C . ALA A 1 197 ? -9.653 -0.641 -15.052 1.00 38.12 197 ALA A C 1
ATOM 1588 O O . ALA A 1 197 ? -10.303 0.173 -15.707 1.00 38.12 197 ALA A O 1
ATOM 1589 N N . VAL A 1 198 ? -9.793 -1.960 -15.179 1.00 38.41 198 VAL A N 1
ATOM 1590 C CA . VAL A 1 198 ? -10.890 -2.594 -15.923 1.00 38.41 198 VAL A CA 1
ATOM 1591 C C . VAL A 1 198 ? -12.193 -2.352 -15.151 1.00 38.41 198 VAL A C 1
ATOM 1593 O O . VAL A 1 198 ? -12.171 -2.404 -13.922 1.00 38.41 198 VAL A O 1
ATOM 1596 N N . GLU A 1 199 ? -13.270 -2.031 -15.877 1.00 36.34 199 GLU A N 1
ATOM 1597 C CA . GLU A 1 199 ? -14.635 -1.839 -15.346 1.00 36.34 199 GLU A CA 1
ATOM 1598 C C . GLU A 1 199 ? -15.107 -2.984 -14.438 1.00 36.34 199 GLU A C 1
ATOM 1600 O O . GLU A 1 199 ? -14.811 -4.161 -14.758 1.00 36.34 199 GLU A O 1
#

Solvent-accessible surface area (backbone atoms only — not comparable to full-atom values): 11432 Å² total; per-residue (Å²): 118,87,84,56,66,71,58,54,53,52,39,49,78,69,67,52,80,61,54,62,53,49,100,59,37,48,31,52,52,47,59,23,32,48,74,38,54,69,51,31,57,58,48,54,71,42,81,84,35,64,72,83,56,50,24,77,58,44,47,36,42,53,45,35,9,40,58,39,56,37,62,69,32,37,51,50,43,42,70,77,40,58,77,51,53,66,48,48,24,78,49,40,40,24,30,68,49,44,50,53,50,82,69,58,93,70,52,76,91,80,56,71,64,47,50,50,56,44,52,51,51,42,45,77,74,64,36,70,58,92,46,51,21,48,23,43,95,85,38,73,41,30,45,30,26,40,25,41,20,66,71,46,98,46,53,84,74,43,38,68,50,73,73,56,51,73,71,47,97,55,94,61,63,65,62,60,68,40,65,41,95,58,68,71,77,91,54,97,83,58,87,68,59,70,71,53,36,62,133